Protein AF-A0A349W8R4-F1 (afdb_monomer)

Mean predicted aligned error: 7.28 Å

Secondary structure (DSSP, 8-state):
--HHHHHHHHHHHHHHHHHHHHHHHHHHHHHHHHHHH--S--SEEEEE--STTSHHHHHHHHHHHHHHTTT-EEEEE--SSHHHHHHHHHTTS-SEEEEETTSS---TTHHHHEEEEEEEEEEEEEEEEEHHHHTTT-TTS---SGGGGTTSEEE---GGGSHHHHHHHHHHHTT--GGGSEEE---HHHHHHHHHHTS-SEEEEE--TT-HHHHHHHHSTTEEE---TTHHHHHHH-TTEEEEEE-TTSSBTTTTBSSS-EEEEEEEEEEEEETTS-HHHHHHHHHHHHHHH-S--SS--TT--SBSSS-SSPBPHHHHHHHHSPPPTGGGTS-GGG-

pLDDT: mean 90.62, std 8.56, range [58.16, 98.69]

Structure (mmCIF, N/CA/C/O backbone):
data_AF-A0A349W8R4-F1
#
_entry.id   AF-A0A349W8R4-F1
#
loop_
_atom_site.group_PDB
_atom_site.id
_atom_site.type_symbol
_atom_site.label_atom_id
_atom_site.label_alt_id
_atom_site.label_comp_id
_atom_site.label_asym_id
_atom_site.label_entity_id
_atom_site.label_seq_id
_atom_site.pdbx_PDB_ins_code
_atom_site.Cartn_x
_atom_site.Cartn_y
_atom_site.Cartn_z
_atom_site.occupancy
_atom_site.B_iso_or_equiv
_atom_site.auth_seq_id
_atom_site.auth_comp_id
_atom_site.auth_asym_id
_atom_site.auth_atom_id
_atom_site.pdbx_PDB_model_num
ATOM 1 N N . MET A 1 1 ? 40.400 -7.965 -72.818 1.00 61.00 1 MET A N 1
ATOM 2 C CA . MET A 1 1 ? 39.752 -7.348 -71.639 1.00 61.00 1 MET A CA 1
ATOM 3 C C . MET A 1 1 ? 40.571 -7.524 -70.344 1.00 61.00 1 MET A C 1
ATOM 5 O O . MET A 1 1 ? 40.236 -8.408 -69.570 1.00 61.00 1 MET A O 1
ATOM 9 N N . PRO A 1 2 ? 41.622 -6.718 -70.064 1.00 61.84 2 PRO A N 1
ATOM 10 C CA . PRO A 1 2 ? 42.157 -6.710 -68.687 1.00 61.84 2 PRO A CA 1
ATOM 11 C C . PRO A 1 2 ? 42.514 -5.337 -68.077 1.00 61.84 2 PRO A C 1
ATOM 13 O O . PRO A 1 2 ? 42.648 -5.251 -66.863 1.00 61.84 2 PRO A O 1
ATOM 16 N N . GLN A 1 3 ? 42.665 -4.251 -68.848 1.00 58.16 3 GLN A N 1
ATOM 17 C CA . GLN A 1 3 ? 43.191 -2.983 -68.303 1.00 58.16 3 GLN A CA 1
ATOM 18 C C . GLN A 1 3 ? 42.129 -2.097 -67.642 1.00 58.16 3 GLN A C 1
ATOM 20 O O . GLN A 1 3 ? 42.384 -1.539 -66.581 1.00 58.16 3 GLN A O 1
ATOM 25 N N . VAL A 1 4 ? 40.927 -2.013 -68.219 1.00 63.81 4 VAL A N 1
ATOM 26 C CA . VAL A 1 4 ? 39.842 -1.181 -67.668 1.00 63.81 4 VAL A CA 1
ATOM 27 C C . VAL A 1 4 ? 39.397 -1.712 -66.303 1.00 63.81 4 VAL A C 1
ATOM 29 O O . VAL A 1 4 ? 39.331 -0.954 -65.345 1.00 63.81 4 VAL A O 1
ATOM 32 N N . PHE A 1 5 ? 39.230 -3.032 -66.176 1.00 62.56 5 PHE A N 1
ATOM 33 C CA . PHE A 1 5 ? 38.906 -3.683 -64.902 1.00 62.56 5 PHE A CA 1
ATOM 34 C C . PHE A 1 5 ? 39.988 -3.468 -63.836 1.00 62.56 5 PHE A C 1
ATOM 36 O O . PHE A 1 5 ? 39.674 -3.183 -62.683 1.00 62.56 5 PHE A O 1
ATOM 43 N N . ARG A 1 6 ? 41.269 -3.560 -64.219 1.00 64.94 6 ARG A N 1
ATOM 44 C CA . ARG A 1 6 ? 42.398 -3.361 -63.301 1.00 64.94 6 ARG A CA 1
ATOM 45 C C . ARG A 1 6 ? 42.487 -1.912 -62.810 1.00 64.94 6 ARG A C 1
ATOM 47 O O . ARG A 1 6 ? 42.738 -1.699 -61.630 1.00 64.94 6 ARG A O 1
ATOM 54 N N . ASN A 1 7 ? 42.218 -0.937 -63.677 1.00 68.88 7 ASN A N 1
ATOM 55 C CA . ASN A 1 7 ? 42.219 0.484 -63.317 1.00 68.88 7 ASN A CA 1
ATOM 56 C C . ASN A 1 7 ? 41.011 0.865 -62.449 1.00 68.88 7 ASN A C 1
ATOM 58 O O . ASN A 1 7 ? 41.170 1.622 -61.496 1.00 68.88 7 ASN A O 1
ATOM 62 N N . SER A 1 8 ? 39.831 0.295 -62.707 1.00 69.94 8 SER A N 1
ATOM 63 C CA . SER A 1 8 ? 38.660 0.465 -61.837 1.00 69.94 8 SER A CA 1
ATOM 64 C C . SER A 1 8 ? 38.877 -0.147 -60.450 1.00 69.94 8 SER A C 1
ATOM 66 O O . SER A 1 8 ? 38.509 0.462 -59.452 1.00 69.94 8 SER A O 1
ATOM 68 N N . LEU A 1 9 ? 39.534 -1.309 -60.364 1.00 68.56 9 LEU A N 1
ATOM 69 C CA . LEU A 1 9 ? 39.913 -1.936 -59.090 1.00 68.56 9 LEU A CA 1
ATOM 70 C C . LEU A 1 9 ? 40.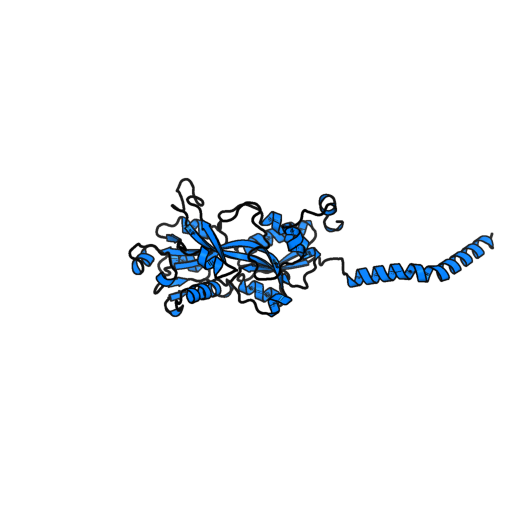939 -1.106 -58.303 1.00 68.56 9 LEU A C 1
ATOM 72 O O . LEU A 1 9 ? 40.834 -1.009 -57.083 1.00 68.56 9 LEU A O 1
ATOM 76 N N . LEU A 1 10 ? 41.911 -0.493 -58.986 1.00 69.25 10 LEU A N 1
ATOM 77 C CA . LEU A 1 10 ? 42.903 0.387 -58.358 1.00 69.25 10 LEU A CA 1
ATOM 78 C C . LEU A 1 10 ? 42.275 1.702 -57.877 1.00 69.25 10 LEU A C 1
ATOM 80 O O . LEU A 1 10 ? 42.511 2.100 -56.745 1.00 69.25 10 LEU A O 1
ATOM 84 N N . SER A 1 11 ? 41.399 2.317 -58.675 1.00 71.50 11 SER A N 1
ATOM 85 C CA . SER A 1 11 ? 40.662 3.524 -58.279 1.00 71.50 11 SER A CA 1
ATOM 86 C C . SER A 1 11 ? 39.692 3.271 -57.118 1.00 71.50 11 SER A C 1
ATOM 88 O O . SER A 1 11 ? 39.601 4.094 -56.210 1.00 71.50 11 SER A O 1
ATOM 90 N N . LEU A 1 12 ? 39.017 2.115 -57.091 1.00 71.88 12 LEU A N 1
ATOM 91 C CA . LEU A 1 12 ? 38.181 1.703 -55.961 1.00 71.88 12 LEU A CA 1
ATOM 92 C C . LEU A 1 12 ? 39.025 1.472 -54.701 1.00 71.88 12 LEU A C 1
ATOM 94 O O . LEU A 1 12 ? 38.626 1.880 -53.614 1.00 71.88 12 LEU A O 1
ATOM 98 N N . ARG A 1 13 ? 40.206 0.855 -54.843 1.00 73.25 13 ARG A N 1
ATOM 99 C CA . ARG A 1 13 ? 41.159 0.678 -53.741 1.00 73.25 13 ARG A CA 1
ATOM 100 C C . ARG A 1 13 ? 41.615 2.027 -53.192 1.00 73.25 13 ARG A C 1
ATOM 102 O O . ARG A 1 13 ? 41.583 2.205 -51.982 1.00 73.25 13 ARG A O 1
ATOM 109 N N . ASP A 1 14 ? 41.985 2.970 -54.050 1.00 71.81 14 ASP A N 1
ATOM 110 C CA . ASP A 1 14 ? 42.443 4.293 -53.618 1.00 71.81 14 ASP A CA 1
ATOM 111 C C . ASP A 1 14 ? 41.308 5.109 -52.975 1.00 71.81 14 ASP A C 1
ATOM 113 O O . ASP A 1 14 ? 41.528 5.799 -51.979 1.00 71.81 14 ASP A O 1
ATOM 117 N N . MET A 1 15 ? 40.069 4.969 -53.460 1.00 69.81 15 MET A N 1
ATOM 118 C CA . MET A 1 15 ? 38.873 5.546 -52.835 1.00 69.81 15 MET A CA 1
ATOM 119 C C . MET A 1 15 ? 38.564 4.918 -51.467 1.00 69.81 15 MET A C 1
ATOM 121 O O . MET A 1 15 ? 38.261 5.634 -50.522 1.00 69.81 15 MET A O 1
ATOM 125 N N . ILE A 1 16 ? 38.687 3.597 -51.315 1.00 71.94 16 ILE A N 1
ATOM 126 C CA . ILE A 1 16 ? 38.525 2.917 -50.018 1.00 71.94 16 ILE A CA 1
ATOM 127 C C . ILE A 1 16 ? 39.662 3.296 -49.057 1.00 71.94 16 ILE A C 1
ATOM 129 O O . ILE A 1 16 ? 39.421 3.471 -47.870 1.00 71.94 16 ILE A O 1
ATOM 133 N N . VAL A 1 17 ? 40.894 3.472 -49.537 1.00 74.00 17 VAL A N 1
ATOM 134 C CA . VAL A 1 17 ? 42.038 3.861 -48.693 1.00 74.00 17 VAL A CA 1
ATOM 135 C C . VAL A 1 17 ? 41.939 5.327 -48.242 1.00 74.00 17 VAL A C 1
ATOM 137 O O . VAL A 1 17 ? 42.334 5.639 -47.121 1.00 74.00 17 VAL A O 1
ATOM 140 N N . SER A 1 18 ? 41.377 6.215 -49.069 1.00 73.88 18 SER A N 1
ATOM 141 C CA . SER A 1 18 ? 41.228 7.651 -48.764 1.00 73.88 18 SER A CA 1
ATOM 142 C C . SER A 1 18 ? 39.930 8.000 -48.028 1.00 73.88 18 SER A C 1
ATOM 144 O O . SER A 1 18 ? 39.961 8.742 -47.049 1.00 73.88 18 SER A O 1
ATOM 146 N N . ALA A 1 19 ? 38.791 7.452 -48.456 1.00 72.75 19 ALA A N 1
ATOM 147 C CA . ALA A 1 19 ? 37.478 7.718 -47.867 1.00 72.75 19 ALA A CA 1
ATOM 148 C C . ALA A 1 19 ? 37.074 6.683 -46.806 1.00 72.75 19 ALA A C 1
ATOM 150 O O . ALA A 1 19 ? 36.228 6.973 -45.963 1.00 72.75 19 ALA A O 1
ATOM 151 N N . GLY A 1 20 ? 37.680 5.491 -46.802 1.00 72.06 20 GLY A N 1
ATOM 152 C CA . GLY A 1 20 ? 37.377 4.428 -45.840 1.00 72.06 20 GLY A CA 1
ATOM 153 C C . GLY A 1 20 ? 37.654 4.809 -44.387 1.00 72.06 20 GLY A C 1
ATOM 154 O O . GLY A 1 20 ? 36.763 4.601 -43.571 1.00 72.06 20 GLY A O 1
ATOM 155 N N . PRO A 1 21 ? 38.797 5.429 -44.028 1.00 77.25 21 PRO A N 1
ATOM 156 C CA . PRO A 1 21 ? 39.019 5.922 -42.666 1.00 77.25 21 PRO A CA 1
ATOM 157 C C . PRO A 1 21 ? 37.988 6.979 -42.241 1.00 77.25 21 PRO A C 1
ATOM 159 O O . PRO A 1 21 ? 37.542 6.981 -41.095 1.00 77.25 21 PRO A O 1
ATOM 162 N N . LEU A 1 22 ? 37.557 7.834 -43.178 1.00 79.62 22 LEU A N 1
ATOM 163 C CA . LEU A 1 22 ? 36.546 8.866 -42.936 1.00 79.62 22 LEU A CA 1
ATOM 164 C C . LEU A 1 22 ? 35.134 8.279 -42.763 1.00 79.62 22 LEU A C 1
ATOM 166 O O . LEU A 1 22 ? 34.363 8.792 -41.962 1.00 79.62 22 LEU A O 1
ATOM 170 N N . ALA A 1 23 ? 34.802 7.206 -43.488 1.00 79.94 23 ALA A N 1
ATOM 171 C CA . ALA A 1 23 ? 33.527 6.489 -43.390 1.00 79.94 23 ALA A CA 1
ATOM 172 C C . ALA A 1 23 ? 33.481 5.493 -42.215 1.00 79.94 23 ALA A C 1
ATOM 174 O O . ALA A 1 23 ? 32.415 5.232 -41.662 1.00 79.94 23 ALA A O 1
ATOM 175 N N . LEU A 1 24 ? 34.632 4.964 -41.792 1.00 85.69 24 LEU A N 1
ATOM 176 C CA . LEU A 1 24 ? 34.758 4.105 -40.613 1.00 85.69 24 LEU A CA 1
ATOM 177 C C . LEU A 1 24 ? 34.539 4.881 -39.317 1.00 85.69 24 LEU A C 1
ATOM 179 O O . LEU A 1 24 ? 33.994 4.326 -38.372 1.00 85.69 24 LEU A O 1
ATOM 183 N N . LEU A 1 25 ? 34.924 6.156 -39.274 1.00 87.31 25 LEU A N 1
ATOM 184 C CA . LEU A 1 25 ? 34.785 6.996 -38.088 1.00 87.31 25 LEU A CA 1
ATOM 185 C C . LEU A 1 25 ? 33.321 7.158 -37.616 1.00 87.31 25 LEU A C 1
ATOM 187 O O . LEU A 1 25 ? 33.071 6.887 -36.444 1.00 87.31 25 LEU A O 1
ATOM 191 N N . PRO A 1 26 ? 32.325 7.503 -38.460 1.00 88.69 26 PRO A N 1
ATOM 192 C CA . PRO A 1 26 ? 30.925 7.552 -38.038 1.00 88.69 26 PRO A CA 1
ATOM 193 C C . PRO A 1 26 ? 30.361 6.172 -37.681 1.00 88.69 26 PRO A C 1
ATOM 195 O O . PRO A 1 26 ? 29.599 6.073 -36.727 1.00 88.69 26 PRO A O 1
ATOM 198 N N . VAL A 1 27 ? 30.756 5.098 -38.374 1.00 88.69 27 VAL A N 1
ATOM 199 C CA . VAL A 1 27 ? 30.334 3.730 -38.010 1.00 88.69 27 VAL A CA 1
ATOM 200 C C . VAL A 1 27 ? 30.900 3.328 -36.648 1.00 88.69 27 VAL A C 1
ATOM 202 O O . VAL A 1 27 ? 30.177 2.777 -35.825 1.00 88.69 27 VAL A O 1
ATOM 205 N N . LEU A 1 28 ? 32.169 3.644 -36.379 1.00 90.88 28 LEU A N 1
ATOM 206 C CA . LEU A 1 28 ? 32.821 3.400 -35.096 1.00 90.88 28 LEU A CA 1
ATOM 207 C C . LEU A 1 28 ? 32.183 4.234 -33.982 1.00 90.88 28 LEU A C 1
ATOM 209 O O . LEU A 1 28 ? 31.953 3.706 -32.901 1.00 90.88 28 LEU A O 1
ATOM 213 N N . LEU A 1 29 ? 31.858 5.505 -34.240 1.00 90.81 29 LEU A N 1
ATOM 214 C CA . LEU A 1 29 ? 31.140 6.357 -33.290 1.00 90.81 29 LEU A CA 1
ATOM 215 C C . LEU A 1 29 ? 29.730 5.832 -33.009 1.00 90.81 29 LEU A C 1
ATOM 217 O O . LEU A 1 29 ? 29.332 5.802 -31.852 1.00 90.81 29 LEU A O 1
ATOM 221 N N . LEU A 1 30 ? 28.997 5.370 -34.026 1.00 88.19 30 LEU A N 1
ATOM 222 C CA . LEU A 1 30 ? 27.689 4.734 -33.848 1.00 88.19 30 LEU A CA 1
ATOM 223 C C . LEU A 1 30 ? 27.802 3.414 -33.082 1.00 88.19 30 LEU A C 1
ATOM 225 O O . LEU A 1 30 ? 26.973 3.147 -32.222 1.00 88.19 30 LEU A O 1
ATOM 229 N N . ALA A 1 31 ? 28.831 2.608 -33.344 1.00 84.69 31 ALA A N 1
ATOM 230 C CA . ALA A 1 31 ? 29.077 1.364 -32.622 1.00 84.69 31 ALA A CA 1
ATOM 231 C C . ALA A 1 31 ? 29.475 1.616 -31.159 1.00 84.69 31 ALA A C 1
ATOM 233 O O . ALA A 1 31 ? 28.966 0.942 -30.269 1.00 84.69 31 ALA A O 1
ATOM 234 N N . LEU A 1 32 ? 30.333 2.607 -30.897 1.00 87.31 32 LEU A N 1
ATOM 235 C CA . LEU A 1 32 ? 30.691 3.050 -29.546 1.00 87.31 32 LEU A CA 1
ATOM 236 C C . LEU A 1 32 ? 29.483 3.635 -28.816 1.00 87.31 32 LEU A C 1
ATOM 238 O O . LEU A 1 32 ? 29.274 3.304 -27.656 1.00 87.31 32 LEU A O 1
ATOM 242 N N . ALA A 1 33 ? 28.667 4.447 -29.492 1.00 83.81 33 ALA A N 1
ATOM 243 C CA . ALA A 1 33 ? 27.427 4.975 -28.940 1.00 83.81 33 ALA A CA 1
ATOM 244 C C . ALA A 1 33 ? 26.445 3.843 -28.621 1.00 83.81 33 ALA A C 1
ATOM 246 O O . ALA A 1 33 ? 25.936 3.795 -27.513 1.00 83.81 33 ALA A O 1
ATOM 247 N N . TYR A 1 34 ? 26.230 2.893 -29.534 1.00 81.19 34 TYR A N 1
ATOM 248 C CA . TYR A 1 34 ? 25.383 1.719 -29.310 1.00 81.19 34 TYR A CA 1
ATOM 249 C C . TYR A 1 34 ? 25.890 0.864 -28.140 1.00 81.19 34 TYR A C 1
ATOM 251 O O . TYR A 1 34 ? 25.110 0.426 -27.301 1.00 81.19 34 TYR A O 1
ATOM 259 N N . TRP A 1 35 ? 27.203 0.647 -28.052 1.00 77.75 35 TRP A N 1
ATOM 260 C CA . TRP A 1 35 ? 27.807 -0.109 -26.958 1.00 77.75 35 TRP A CA 1
ATOM 261 C C . TRP A 1 35 ? 27.703 0.623 -25.613 1.00 77.75 35 TRP A C 1
ATOM 263 O O . TRP A 1 35 ? 27.418 -0.006 -24.597 1.00 77.75 35 TRP A O 1
ATOM 273 N N . TRP A 1 36 ? 27.885 1.945 -25.608 1.00 75.81 36 TRP A N 1
ATOM 274 C CA . TRP A 1 36 ? 27.813 2.776 -24.407 1.00 75.81 36 TRP A CA 1
ATOM 275 C C . TRP A 1 36 ? 26.373 3.001 -23.922 1.00 75.81 36 TRP A C 1
ATOM 277 O O . TRP A 1 36 ? 26.124 2.962 -22.722 1.00 75.81 36 TRP A O 1
ATOM 287 N N . LEU A 1 37 ? 25.422 3.185 -24.843 1.00 69.19 37 LEU A N 1
ATOM 288 C CA . LEU A 1 37 ? 24.002 3.408 -24.544 1.00 69.19 37 LEU A CA 1
ATOM 289 C C . LEU A 1 37 ? 23.244 2.121 -24.197 1.00 69.19 37 LEU A C 1
ATOM 291 O O . LEU A 1 37 ? 22.138 2.224 -23.680 1.00 69.19 37 LEU A O 1
ATOM 295 N N . GLN A 1 38 ? 23.799 0.939 -24.507 1.00 61.75 38 GLN A N 1
ATOM 296 C CA . GLN A 1 38 ? 23.153 -0.373 -24.333 1.00 61.75 38 GLN A CA 1
ATOM 297 C C . GLN A 1 38 ? 21.647 -0.359 -24.669 1.00 61.75 38 GLN A C 1
ATOM 299 O O . GLN A 1 38 ? 20.825 -0.740 -23.843 1.00 61.75 38 GLN A O 1
ATOM 304 N N . PRO A 1 39 ? 21.249 0.066 -25.881 1.00 63.91 39 PRO A N 1
ATOM 305 C CA . PRO A 1 39 ? 19.853 0.376 -26.192 1.00 63.91 39 PRO A CA 1
ATOM 306 C C . PRO A 1 39 ? 18.921 -0.843 -26.160 1.00 63.91 39 PRO A C 1
ATOM 308 O O . PRO A 1 39 ? 17.708 -0.676 -26.221 1.00 63.91 39 PRO A O 1
ATOM 311 N N . THR A 1 40 ? 19.457 -2.066 -26.100 1.00 70.12 40 THR A N 1
ATOM 312 C CA . THR A 1 40 ? 18.666 -3.288 -25.940 1.00 70.12 40 THR A CA 1
ATOM 313 C C . THR A 1 40 ? 18.371 -3.531 -24.460 1.00 70.12 40 THR A C 1
ATOM 315 O O . THR A 1 40 ? 19.283 -3.951 -23.740 1.00 70.12 40 THR A O 1
ATOM 318 N N . PRO A 1 41 ? 17.124 -3.342 -23.995 1.00 73.38 41 PRO A N 1
ATOM 319 C CA . PRO A 1 41 ? 16.801 -3.604 -22.606 1.00 73.38 41 PRO A CA 1
ATOM 320 C C . PRO A 1 41 ? 16.933 -5.084 -22.258 1.00 73.38 41 PRO A C 1
ATOM 322 O O . PRO A 1 41 ? 16.798 -5.959 -23.127 1.00 73.38 41 PRO A O 1
ATOM 325 N N . PRO A 1 42 ? 17.123 -5.383 -20.964 1.00 83.69 42 PRO A N 1
ATOM 326 C CA . PRO A 1 42 ? 17.002 -6.739 -20.475 1.00 83.69 42 PRO A CA 1
ATOM 327 C C . PRO A 1 42 ? 15.602 -7.269 -20.795 1.00 83.69 42 PRO A C 1
ATOM 329 O O . PRO A 1 42 ? 14.600 -6.592 -20.577 1.00 83.69 42 PRO A O 1
ATOM 332 N N . LYS A 1 43 ? 15.530 -8.512 -21.276 1.00 89.06 43 LYS A N 1
ATOM 333 C CA . LYS A 1 43 ? 14.252 -9.204 -21.515 1.00 89.06 43 LYS A CA 1
ATOM 334 C C . LYS A 1 43 ? 13.666 -9.826 -20.253 1.00 89.06 43 LYS A C 1
ATOM 336 O O . LYS A 1 43 ? 12.609 -10.440 -20.313 1.00 89.06 43 LYS A O 1
ATOM 341 N N . THR A 1 44 ? 14.366 -9.720 -19.134 1.00 94.75 44 THR A N 1
ATOM 342 C CA . THR A 1 44 ? 13.995 -10.319 -17.856 1.00 94.75 44 THR A CA 1
ATOM 343 C C . THR A 1 44 ? 14.082 -9.267 -16.773 1.00 94.75 44 THR A C 1
ATOM 345 O O . THR A 1 44 ? 15.029 -8.482 -16.760 1.00 94.75 44 THR A O 1
ATOM 348 N N . VAL A 1 45 ? 13.129 -9.283 -15.854 1.00 96.75 45 VAL A N 1
ATOM 349 C CA . VAL A 1 45 ? 13.080 -8.349 -14.730 1.00 96.75 45 VAL A CA 1
ATOM 350 C C . VAL A 1 45 ? 12.488 -9.046 -13.515 1.00 96.75 45 VAL A C 1
ATOM 352 O O . VAL A 1 45 ? 11.546 -9.828 -13.651 1.00 96.75 45 VAL A O 1
ATOM 355 N N . VAL A 1 46 ? 13.038 -8.794 -12.331 1.00 98.44 46 VAL A N 1
ATOM 356 C CA . VAL A 1 46 ? 12.545 -9.364 -11.076 1.00 98.44 46 VAL A CA 1
ATOM 357 C C . VAL A 1 46 ? 11.667 -8.345 -10.356 1.00 98.44 46 VAL A C 1
ATOM 359 O O . VAL A 1 46 ? 12.129 -7.262 -9.997 1.00 98.44 46 VAL A O 1
ATOM 362 N N . LEU A 1 47 ? 10.407 -8.708 -10.119 1.00 98.69 47 LEU A N 1
ATOM 363 C CA . LEU A 1 47 ? 9.431 -7.904 -9.387 1.00 98.69 47 LEU A CA 1
ATOM 364 C C . LEU A 1 47 ? 9.136 -8.562 -8.036 1.00 98.69 47 LEU A C 1
ATOM 366 O O . LEU A 1 47 ? 8.526 -9.632 -7.991 1.00 98.69 47 LEU A O 1
ATOM 370 N N . ALA A 1 48 ? 9.537 -7.923 -6.938 1.00 98.00 48 ALA A N 1
ATOM 371 C CA . ALA A 1 48 ? 9.151 -8.359 -5.602 1.00 98.00 48 ALA A CA 1
ATOM 372 C C . ALA A 1 48 ? 7.692 -7.980 -5.299 1.00 98.00 48 ALA A C 1
ATOM 374 O O . ALA A 1 48 ? 7.243 -6.863 -5.567 1.00 98.00 48 ALA A O 1
ATOM 375 N N . THR A 1 49 ? 6.944 -8.958 -4.787 1.00 95.00 49 THR A N 1
ATOM 376 C CA . THR A 1 49 ? 5.483 -8.904 -4.639 1.00 95.00 49 THR A CA 1
ATOM 377 C C . THR A 1 49 ? 5.072 -8.922 -3.173 1.00 95.00 49 THR A C 1
ATOM 379 O O . THR A 1 49 ? 5.415 -8.007 -2.449 1.00 95.00 49 THR A O 1
ATOM 382 N N . GLY A 1 50 ? 4.303 -9.892 -2.706 1.00 90.69 50 GLY A N 1
ATOM 383 C CA . GLY A 1 50 ? 3.889 -9.972 -1.312 1.00 90.69 50 GLY A CA 1
ATOM 384 C C . GLY A 1 50 ? 3.447 -11.385 -0.971 1.00 90.69 50 GLY A C 1
ATOM 385 O O . GLY A 1 50 ? 3.657 -12.294 -1.785 1.00 90.69 50 GLY A O 1
ATOM 386 N N . PRO A 1 51 ? 2.818 -11.572 0.199 1.00 85.31 51 PRO A N 1
ATOM 387 C CA . PRO A 1 51 ? 2.339 -12.876 0.624 1.00 85.31 51 PRO A CA 1
ATOM 388 C C . PRO A 1 51 ? 1.342 -13.458 -0.377 1.00 85.31 51 PRO A C 1
ATOM 390 O O . PRO A 1 51 ? 0.738 -12.736 -1.181 1.00 85.31 51 PRO A O 1
ATOM 393 N N . ALA A 1 52 ? 1.128 -14.766 -0.307 1.00 82.38 52 ALA A N 1
ATOM 394 C CA . ALA A 1 52 ? 0.105 -15.411 -1.115 1.00 82.38 52 ALA A CA 1
ATOM 395 C C . ALA A 1 52 ? -1.278 -14.777 -0.858 1.00 82.38 52 ALA A C 1
ATOM 397 O O . ALA A 1 52 ? -1.588 -14.346 0.252 1.00 82.38 52 ALA A O 1
ATOM 398 N N . GLN A 1 53 ? -2.095 -14.683 -1.910 1.00 78.81 53 GLN A N 1
ATOM 399 C CA . GLN A 1 53 ? -3.420 -14.050 -1.909 1.00 78.81 53 GLN A CA 1
ATOM 400 C C . GLN A 1 53 ? -3.428 -12.549 -1.558 1.00 78.81 53 GLN A C 1
ATOM 402 O O . GLN A 1 53 ? -4.499 -11.961 -1.393 1.00 78.81 53 GLN A O 1
ATOM 407 N N . SER A 1 54 ? -2.262 -11.901 -1.492 1.00 82.94 54 SER A N 1
ATOM 408 C CA . SER A 1 54 ? -2.166 -10.452 -1.311 1.00 82.94 54 SER A CA 1
ATOM 409 C C . SER A 1 54 ? -2.497 -9.688 -2.596 1.00 82.94 54 SER A C 1
ATOM 411 O O . SER A 1 54 ? -2.398 -10.205 -3.716 1.00 82.94 54 SER A O 1
ATOM 413 N N . ALA A 1 55 ? -2.823 -8.402 -2.442 1.00 86.38 55 ALA A N 1
ATOM 414 C CA . ALA A 1 55 ? -2.968 -7.494 -3.574 1.00 86.38 55 ALA A CA 1
ATOM 415 C C . ALA A 1 55 ? -1.677 -7.426 -4.410 1.00 86.38 55 ALA A C 1
ATOM 417 O O . ALA A 1 55 ? -1.741 -7.407 -5.636 1.00 86.38 55 ALA A O 1
ATOM 418 N N . TYR A 1 56 ? -0.506 -7.460 -3.768 1.00 91.81 56 TYR A N 1
ATOM 419 C CA . TYR A 1 56 ? 0.792 -7.393 -4.445 1.00 91.81 56 TYR A CA 1
ATOM 420 C C . TYR A 1 56 ? 1.054 -8.607 -5.337 1.00 91.81 56 TYR A C 1
ATOM 422 O O . TYR A 1 56 ? 1.543 -8.447 -6.454 1.00 91.81 56 TYR A O 1
ATOM 430 N N . GLU A 1 57 ? 0.695 -9.814 -4.891 1.00 92.56 57 GLU A N 1
ATOM 431 C CA . GLU A 1 57 ? 0.782 -11.017 -5.726 1.00 92.56 57 GLU A CA 1
ATOM 432 C C . GLU A 1 57 ? -0.146 -10.897 -6.948 1.00 92.56 57 GLU A C 1
ATOM 434 O O . GLU A 1 57 ? 0.265 -11.151 -8.085 1.00 92.56 57 GLU A O 1
ATOM 439 N N . ALA A 1 58 ? -1.394 -10.472 -6.724 1.00 92.44 58 ALA A N 1
ATOM 440 C CA . ALA A 1 58 ? -2.382 -10.309 -7.785 1.00 92.44 58 ALA A CA 1
ATOM 441 C C . ALA A 1 58 ? -1.951 -9.255 -8.819 1.00 92.44 58 ALA A C 1
ATOM 443 O O . ALA A 1 58 ? -2.020 -9.507 -10.025 1.00 92.44 58 ALA A O 1
ATOM 444 N N . PHE A 1 59 ? -1.454 -8.097 -8.373 1.00 94.44 59 PHE A N 1
ATOM 445 C CA . PHE A 1 59 ? -0.905 -7.074 -9.261 1.00 94.44 59 PHE A CA 1
ATOM 446 C C . PHE A 1 59 ? 0.353 -7.565 -9.973 1.00 94.44 59 PHE A C 1
ATOM 448 O O . PHE A 1 59 ? 0.451 -7.385 -11.183 1.00 94.44 59 PHE A O 1
ATOM 455 N N . GLY A 1 60 ? 1.266 -8.250 -9.281 1.00 96.94 60 GLY A N 1
ATOM 456 C CA . GLY A 1 60 ? 2.457 -8.837 -9.892 1.00 96.94 60 GLY A CA 1
ATOM 457 C C . GLY A 1 60 ? 2.119 -9.742 -11.079 1.00 96.94 60 GLY A C 1
ATOM 458 O O . GLY A 1 60 ? 2.674 -9.570 -12.162 1.00 96.94 60 GLY A O 1
ATOM 459 N N . LYS A 1 61 ? 1.128 -10.632 -10.930 1.00 97.44 61 LYS A N 1
ATOM 460 C CA . LYS A 1 61 ? 0.628 -11.479 -12.032 1.00 97.44 61 LYS A CA 1
ATOM 461 C C . LYS A 1 61 ? 0.073 -10.658 -13.198 1.00 97.44 61 LYS A C 1
ATOM 463 O O . LYS A 1 61 ? 0.319 -10.998 -14.353 1.00 97.44 61 LYS A O 1
ATOM 468 N N . ARG A 1 62 ? -0.635 -9.559 -12.918 1.00 96.88 62 ARG A N 1
ATOM 469 C CA . ARG A 1 62 ? -1.155 -8.655 -13.958 1.00 96.88 62 ARG A CA 1
ATOM 470 C C . ARG A 1 62 ? -0.035 -7.915 -14.694 1.00 96.88 62 ARG A C 1
ATOM 472 O O . ARG A 1 62 ? -0.093 -7.831 -15.916 1.00 96.88 62 ARG A O 1
ATOM 479 N N . TYR A 1 63 ? 1.000 -7.445 -13.991 1.00 97.75 63 TYR A N 1
ATOM 480 C CA . TYR A 1 63 ? 2.199 -6.876 -14.623 1.00 97.75 63 TYR A CA 1
ATOM 481 C C . TYR A 1 63 ? 2.929 -7.919 -15.468 1.00 97.75 63 TYR A C 1
ATOM 483 O O . TYR A 1 63 ? 3.277 -7.636 -16.608 1.00 97.75 63 TYR A O 1
ATOM 491 N N . GLN A 1 64 ? 3.104 -9.141 -14.959 1.00 97.75 64 GLN A N 1
ATOM 492 C CA . GLN A 1 64 ? 3.722 -10.233 -15.711 1.00 97.75 64 GLN A CA 1
ATOM 493 C C . GLN A 1 64 ? 2.987 -10.514 -17.025 1.00 97.75 64 GLN A C 1
ATOM 495 O O . GLN A 1 64 ? 3.626 -10.645 -18.064 1.00 97.75 64 GLN A O 1
ATOM 500 N N . GLN A 1 65 ? 1.654 -10.570 -16.995 1.00 97.19 65 GLN A N 1
ATOM 501 C CA . GLN A 1 65 ? 0.838 -10.759 -18.195 1.00 97.19 65 GLN A CA 1
ATOM 502 C C . GLN A 1 65 ? 0.936 -9.572 -19.160 1.00 97.19 65 GLN A C 1
ATOM 504 O O . GLN A 1 65 ? 1.103 -9.783 -20.359 1.00 97.19 65 GLN A O 1
ATOM 509 N N . ALA A 1 66 ? 0.858 -8.339 -18.650 1.00 95.12 66 ALA A N 1
ATOM 510 C CA . ALA A 1 66 ? 0.929 -7.130 -19.469 1.00 95.12 66 ALA A CA 1
ATOM 511 C C . ALA A 1 66 ? 2.284 -7.003 -20.184 1.00 95.12 66 ALA A C 1
ATOM 513 O O . ALA A 1 66 ? 2.330 -6.777 -21.388 1.00 95.12 66 ALA A O 1
ATOM 514 N N . LEU A 1 67 ? 3.386 -7.222 -19.464 1.00 94.81 67 LEU A N 1
ATOM 515 C CA . LEU A 1 67 ? 4.738 -7.076 -20.004 1.00 94.81 67 LEU A CA 1
ATOM 516 C C . LEU A 1 67 ? 5.166 -8.255 -20.893 1.00 94.81 67 LEU A C 1
ATOM 518 O O . LEU A 1 67 ? 6.013 -8.079 -21.770 1.00 94.81 67 LEU A O 1
ATOM 522 N N . ALA A 1 68 ? 4.553 -9.433 -20.738 1.00 94.56 68 ALA A N 1
ATOM 523 C CA . ALA A 1 68 ? 4.785 -10.557 -21.643 1.00 94.56 68 ALA A CA 1
ATOM 524 C C . ALA A 1 68 ? 4.359 -10.239 -23.088 1.00 94.56 68 ALA A C 1
ATOM 526 O O . ALA A 1 68 ? 5.006 -10.712 -24.024 1.00 94.56 68 ALA A O 1
ATOM 527 N N . ALA A 1 69 ? 3.325 -9.408 -23.280 1.00 89.44 69 ALA A N 1
ATOM 528 C CA . ALA A 1 69 ? 2.904 -8.944 -24.605 1.00 89.44 69 ALA A CA 1
ATOM 529 C C . ALA A 1 69 ? 3.986 -8.101 -25.305 1.00 89.44 69 ALA A C 1
ATOM 531 O O . ALA A 1 69 ? 4.096 -8.130 -26.528 1.00 89.44 69 ALA A O 1
ATOM 532 N N . GLU A 1 70 ? 4.835 -7.431 -24.523 1.00 88.25 70 GLU A N 1
ATOM 533 C CA . GLU A 1 70 ? 5.975 -6.643 -24.999 1.00 88.25 70 GLU A CA 1
ATOM 534 C C . GLU A 1 70 ? 7.271 -7.470 -25.085 1.00 88.25 70 GLU A C 1
ATOM 536 O O . GLU A 1 70 ? 8.335 -6.944 -25.406 1.00 88.25 70 GLU A O 1
ATOM 541 N N . GLY A 1 71 ? 7.214 -8.782 -24.822 1.00 90.56 71 GLY A N 1
ATOM 542 C CA . GLY A 1 71 ? 8.376 -9.673 -24.870 1.00 90.56 71 GLY A CA 1
ATOM 543 C C . GLY A 1 71 ? 9.294 -9.593 -23.645 1.00 90.56 71 GLY A C 1
ATOM 544 O O . GLY A 1 71 ? 10.447 -10.025 -23.727 1.00 90.56 71 GLY A O 1
ATOM 545 N N . ILE A 1 72 ? 8.796 -9.066 -22.520 1.00 94.31 72 ILE A N 1
ATOM 546 C CA . ILE A 1 72 ? 9.515 -8.996 -21.243 1.00 94.31 72 ILE A CA 1
ATOM 547 C C . ILE A 1 72 ? 9.012 -10.089 -20.293 1.00 94.31 72 ILE A C 1
ATOM 549 O O . ILE A 1 72 ? 7.833 -10.163 -19.951 1.00 94.31 72 ILE A O 1
ATOM 553 N N . ALA A 1 73 ? 9.927 -10.929 -19.819 1.00 96.94 73 ALA A N 1
ATOM 554 C CA . ALA A 1 73 ? 9.671 -11.930 -18.796 1.00 96.94 73 ALA A CA 1
ATOM 555 C C . ALA A 1 73 ? 9.810 -11.315 -17.394 1.00 96.94 73 ALA A C 1
ATOM 557 O O . ALA A 1 73 ? 10.913 -11.045 -16.916 1.00 96.94 73 ALA A O 1
ATOM 558 N N . VAL A 1 74 ? 8.680 -11.117 -16.715 1.00 98.12 74 VAL A N 1
ATOM 559 C CA . VAL A 1 74 ? 8.658 -10.669 -15.316 1.00 98.12 74 VAL A CA 1
ATOM 560 C C . VAL A 1 74 ? 8.720 -11.884 -14.391 1.00 98.12 74 VAL A C 1
ATOM 562 O O . VAL A 1 74 ? 7.794 -12.697 -14.352 1.00 98.12 74 VAL A O 1
ATOM 565 N N . HIS A 1 75 ? 9.798 -12.005 -13.623 1.00 98.25 75 HIS A N 1
ATOM 566 C CA . HIS A 1 75 ? 9.943 -12.999 -12.566 1.00 98.25 75 HIS A CA 1
ATOM 567 C C . HIS A 1 75 ? 9.385 -12.439 -11.261 1.00 98.25 75 HIS A C 1
ATOM 569 O O . HIS A 1 75 ? 9.927 -11.492 -10.695 1.00 98.25 75 HIS A O 1
ATOM 575 N N . LEU A 1 76 ? 8.286 -13.022 -10.785 1.00 98.38 76 LEU A N 1
ATOM 576 C CA . LEU A 1 76 ? 7.681 -12.628 -9.517 1.00 98.38 76 LEU A CA 1
ATOM 577 C C . LEU A 1 76 ? 8.467 -13.252 -8.368 1.00 98.38 76 LEU A C 1
ATOM 579 O O . LEU A 1 76 ? 8.628 -14.471 -8.320 1.00 98.38 76 LEU A O 1
ATOM 583 N N . LEU A 1 77 ? 8.931 -12.414 -7.447 1.00 98.19 77 LEU A N 1
ATOM 584 C CA . LEU A 1 77 ? 9.590 -12.826 -6.217 1.00 98.19 77 LEU A CA 1
ATOM 585 C C . LEU A 1 77 ? 8.604 -12.641 -5.049 1.00 98.19 77 LEU A C 1
ATOM 587 O O . LEU A 1 77 ? 8.293 -11.500 -4.695 1.00 98.19 77 LEU A O 1
ATOM 591 N N . PRO A 1 78 ? 8.050 -13.726 -4.476 1.00 96.38 78 PRO A N 1
ATOM 592 C CA . PRO A 1 78 ? 7.203 -13.643 -3.287 1.00 96.38 78 PRO A CA 1
ATOM 593 C C . PRO A 1 78 ? 7.977 -13.095 -2.083 1.00 96.38 78 PRO A C 1
ATOM 595 O O . PRO A 1 78 ? 9.184 -13.315 -1.963 1.00 96.38 78 PRO A O 1
ATOM 598 N N . SER A 1 79 ? 7.284 -12.400 -1.184 1.00 93.62 79 SER A N 1
ATOM 599 C CA . SER A 1 79 ? 7.873 -11.812 0.022 1.00 93.62 79 SER A CA 1
ATOM 600 C C . SER A 1 79 ? 6.841 -11.704 1.149 1.00 93.62 79 SER A C 1
ATOM 602 O O . SER A 1 79 ? 5.656 -11.939 0.937 1.00 93.62 79 SER A O 1
ATOM 604 N N . GLU A 1 80 ? 7.284 -11.286 2.334 1.00 89.06 80 GLU A N 1
ATOM 605 C CA . GLU A 1 80 ? 6.406 -11.007 3.480 1.00 89.06 80 GLU A CA 1
ATOM 606 C C . GLU A 1 80 ? 5.684 -9.645 3.393 1.00 89.06 80 GLU A C 1
ATOM 608 O O . GLU A 1 80 ? 4.872 -9.322 4.258 1.00 89.06 80 GLU A O 1
ATOM 613 N N . GLY A 1 81 ? 5.957 -8.837 2.360 1.00 90.00 81 GLY A N 1
ATOM 614 C CA . GLY A 1 81 ? 5.352 -7.518 2.165 1.00 90.00 81 GLY A CA 1
ATOM 615 C C . GLY A 1 81 ? 6.368 -6.386 2.013 1.00 90.00 81 GLY A C 1
ATOM 616 O O . GLY A 1 81 ? 7.517 -6.594 1.624 1.00 90.00 81 GLY A O 1
ATOM 617 N N . SER A 1 82 ? 5.923 -5.163 2.299 1.00 91.88 82 SER A N 1
ATOM 618 C CA . SER A 1 82 ? 6.619 -3.915 1.957 1.00 91.88 82 SER A CA 1
ATOM 619 C C . SER A 1 82 ? 8.021 -3.779 2.565 1.00 91.88 82 SER A C 1
ATOM 621 O O . SER A 1 82 ? 8.946 -3.362 1.868 1.00 91.88 82 SER A O 1
ATOM 623 N N . LEU A 1 83 ? 8.213 -4.170 3.833 1.00 91.75 83 LEU A N 1
ATOM 624 C CA . LEU A 1 83 ? 9.529 -4.105 4.483 1.00 91.75 83 LEU A CA 1
ATOM 625 C C . LEU A 1 83 ? 10.514 -5.093 3.839 1.00 91.75 83 LEU A C 1
ATOM 627 O O . LEU A 1 83 ? 11.647 -4.728 3.521 1.00 91.75 83 LEU A O 1
ATOM 631 N N . ALA A 1 84 ? 10.065 -6.328 3.599 1.00 93.25 84 ALA A N 1
ATOM 632 C CA . ALA A 1 84 ? 10.863 -7.346 2.921 1.00 93.25 84 ALA A CA 1
ATOM 633 C C . ALA A 1 84 ? 11.198 -6.931 1.477 1.00 93.25 84 ALA A C 1
ATOM 635 O O . ALA A 1 84 ? 12.324 -7.110 1.025 1.00 93.25 84 ALA A O 1
ATOM 636 N N . ASN A 1 85 ? 10.250 -6.316 0.771 1.00 95.62 85 ASN A N 1
ATOM 637 C CA . ASN A 1 85 ? 10.435 -5.801 -0.583 1.00 95.62 85 ASN A CA 1
ATOM 638 C C . ASN A 1 85 ? 11.507 -4.722 -0.683 1.00 95.62 85 ASN A C 1
ATOM 640 O O . ASN A 1 85 ? 12.356 -4.786 -1.571 1.00 95.62 85 ASN A O 1
ATOM 644 N N . LEU A 1 86 ? 11.495 -3.752 0.234 1.00 95.06 86 LEU A N 1
ATOM 645 C CA . LEU A 1 86 ? 12.521 -2.716 0.268 1.00 95.06 86 LEU A CA 1
ATOM 646 C C . LEU A 1 86 ? 13.910 -3.325 0.506 1.00 95.06 86 LEU A C 1
ATOM 648 O O . LEU A 1 86 ? 14.876 -2.947 -0.152 1.00 95.06 86 LEU A O 1
ATOM 652 N N . GLN A 1 87 ? 14.004 -4.320 1.390 1.00 94.62 87 GLN A N 1
ATOM 653 C CA . GLN A 1 87 ? 15.254 -5.036 1.625 1.00 94.62 87 GLN A CA 1
ATOM 654 C C . GLN A 1 87 ? 15.728 -5.806 0.378 1.00 94.62 87 GLN A C 1
ATOM 656 O O . GLN A 1 87 ? 16.907 -5.756 0.038 1.00 94.62 87 GLN A O 1
ATOM 661 N N . LEU A 1 88 ? 14.818 -6.450 -0.360 1.00 96.62 88 LEU A N 1
ATOM 662 C CA . LEU A 1 88 ? 15.137 -7.137 -1.618 1.00 96.62 88 LEU A CA 1
ATOM 663 C C . LEU A 1 88 ? 15.647 -6.180 -2.709 1.00 96.62 88 LEU A C 1
ATOM 665 O O . LEU A 1 88 ? 16.508 -6.575 -3.501 1.00 96.62 88 LEU A O 1
ATOM 669 N N . LEU A 1 89 ? 15.149 -4.939 -2.746 1.00 96.88 89 LEU A N 1
ATOM 670 C CA . LEU A 1 89 ? 15.671 -3.890 -3.628 1.00 96.88 89 LEU A CA 1
ATOM 671 C C . LEU A 1 89 ? 17.099 -3.494 -3.237 1.00 96.88 89 LEU A C 1
ATOM 673 O O . LEU A 1 89 ? 17.978 -3.477 -4.098 1.00 96.88 89 LEU A O 1
ATOM 677 N N . ARG A 1 90 ? 17.347 -3.244 -1.945 1.00 95.38 90 ARG A N 1
ATOM 678 C CA . ARG A 1 90 ? 18.678 -2.889 -1.415 1.00 95.38 90 ARG A CA 1
ATOM 679 C C . ARG A 1 90 ? 19.719 -3.980 -1.665 1.00 95.38 90 ARG A C 1
ATOM 681 O O . ARG A 1 90 ? 20.858 -3.691 -2.007 1.00 95.38 90 ARG A O 1
ATOM 688 N N . GLU A 1 91 ? 19.321 -5.244 -1.537 1.00 95.88 91 GLU A N 1
ATOM 689 C CA . GLU A 1 91 ? 20.188 -6.406 -1.776 1.00 95.88 91 GLU A CA 1
ATOM 690 C C . GLU A 1 91 ? 20.423 -6.701 -3.268 1.00 95.88 91 GLU A C 1
ATOM 692 O O . GLU A 1 91 ? 21.170 -7.621 -3.600 1.00 95.88 91 GLU A O 1
ATOM 697 N N . GLY A 1 92 ? 19.765 -5.980 -4.184 1.00 96.06 92 GLY A N 1
ATOM 698 C CA . GLY A 1 92 ? 19.850 -6.252 -5.621 1.00 96.06 92 GLY A CA 1
ATOM 699 C C . GLY A 1 92 ? 19.176 -7.560 -6.049 1.00 96.06 92 GLY A C 1
ATOM 700 O O . GLY A 1 92 ? 19.405 -8.040 -7.157 1.00 96.06 92 GLY A O 1
ATOM 701 N N . ARG A 1 93 ? 18.338 -8.151 -5.188 1.00 97.44 93 ARG A N 1
ATOM 702 C CA . ARG A 1 93 ? 17.608 -9.401 -5.463 1.00 97.44 93 ARG A CA 1
ATOM 703 C C . ARG A 1 93 ? 16.317 -9.175 -6.243 1.00 97.44 93 ARG A C 1
ATOM 705 O O . ARG A 1 93 ? 15.836 -10.105 -6.883 1.00 97.44 93 ARG A O 1
ATOM 712 N N . ALA A 1 94 ? 15.765 -7.966 -6.178 1.00 97.94 94 ALA A N 1
ATOM 713 C CA . ALA A 1 94 ? 14.639 -7.511 -6.984 1.00 97.94 94 ALA A CA 1
ATOM 714 C C . ALA A 1 94 ? 15.006 -6.218 -7.717 1.00 97.94 94 ALA A C 1
ATOM 716 O O . ALA A 1 94 ? 15.728 -5.386 -7.167 1.00 97.94 94 ALA A O 1
ATOM 717 N N . ASP A 1 95 ? 14.533 -6.055 -8.952 1.00 97.88 95 ASP A N 1
ATOM 718 C CA . ASP A 1 95 ? 14.739 -4.844 -9.757 1.00 97.88 95 ASP A CA 1
ATOM 719 C C . ASP A 1 95 ? 13.651 -3.805 -9.470 1.00 97.88 95 ASP A C 1
ATOM 721 O O . ASP A 1 95 ? 13.941 -2.613 -9.364 1.00 97.88 95 ASP A O 1
ATOM 725 N N . LEU A 1 96 ? 12.413 -4.279 -9.294 1.00 98.38 96 LEU A N 1
ATOM 726 C CA . LEU A 1 96 ? 11.265 -3.487 -8.870 1.00 98.38 96 LEU A CA 1
ATOM 727 C C . LEU A 1 96 ? 10.553 -4.143 -7.686 1.00 98.38 96 LEU A C 1
ATOM 729 O O . LEU A 1 96 ? 10.606 -5.363 -7.521 1.00 98.38 96 LEU A O 1
ATOM 733 N N . ALA A 1 97 ? 9.850 -3.351 -6.881 1.00 97.62 97 ALA A N 1
ATOM 734 C CA . ALA A 1 97 ? 9.020 -3.870 -5.802 1.00 97.62 97 ALA A CA 1
ATOM 735 C C . ALA A 1 97 ? 7.856 -2.945 -5.435 1.00 97.62 97 ALA A C 1
ATOM 737 O O . ALA A 1 97 ? 7.967 -1.722 -5.527 1.00 97.62 97 ALA A O 1
ATOM 738 N N . PHE A 1 98 ? 6.759 -3.530 -4.953 1.00 95.62 98 PHE A N 1
ATOM 739 C CA . PHE A 1 98 ? 5.688 -2.770 -4.307 1.00 95.62 98 PHE A CA 1
ATOM 740 C C . PHE A 1 98 ? 6.102 -2.395 -2.884 1.00 95.62 98 PHE A C 1
ATOM 742 O O . PHE A 1 98 ? 6.414 -3.271 -2.079 1.00 95.62 98 PHE A O 1
ATOM 749 N N . VAL A 1 99 ? 6.108 -1.109 -2.550 1.00 93.94 99 VAL A N 1
ATOM 750 C CA . VAL A 1 99 ? 6.478 -0.651 -1.208 1.00 93.94 99 VAL A CA 1
ATOM 751 C C . VAL A 1 99 ? 5.433 0.330 -0.703 1.00 93.94 99 VAL A C 1
ATOM 753 O O . VAL A 1 99 ? 5.166 1.362 -1.316 1.00 93.94 99 VAL A O 1
ATOM 756 N N . GLN A 1 100 ? 4.822 -0.024 0.422 1.00 91.94 100 GLN A N 1
ATOM 757 C CA . GLN A 1 100 ? 3.846 0.796 1.124 1.00 91.94 100 GLN A CA 1
ATOM 758 C C . GLN A 1 100 ? 4.545 1.888 1.928 1.00 91.94 100 GLN A C 1
ATOM 760 O O . GLN A 1 100 ? 5.428 1.608 2.745 1.00 91.94 100 GLN A O 1
ATOM 765 N N . GLY A 1 101 ? 4.110 3.129 1.749 1.00 89.62 101 GLY A N 1
ATOM 766 C CA . GLY A 1 101 ? 4.681 4.246 2.475 1.00 89.62 101 GLY A CA 1
ATOM 767 C C . GLY A 1 101 ? 4.495 4.126 3.989 1.00 89.62 101 GLY A C 1
ATOM 768 O O . GLY A 1 101 ? 3.486 3.612 4.478 1.00 89.62 101 GLY A O 1
ATOM 769 N N . GLY A 1 102 ? 5.490 4.579 4.748 1.00 85.25 102 GLY A N 1
ATOM 770 C CA . GLY A 1 102 ? 5.473 4.545 6.214 1.00 85.25 102 GLY A CA 1
ATOM 771 C C . GLY A 1 102 ? 5.773 3.191 6.868 1.00 85.25 102 GLY A C 1
ATOM 772 O O . GLY A 1 102 ? 6.077 3.183 8.063 1.00 85.25 102 GLY A O 1
ATOM 773 N N . THR A 1 103 ? 5.758 2.088 6.110 1.00 80.62 103 THR A N 1
ATOM 774 C CA . THR A 1 103 ? 5.976 0.714 6.614 1.00 80.62 103 THR A CA 1
ATOM 775 C C . THR A 1 103 ? 7.437 0.299 6.745 1.00 80.62 103 THR A C 1
ATOM 777 O O . THR A 1 103 ? 7.746 -0.697 7.394 1.00 80.62 103 THR A O 1
ATOM 780 N N . ALA A 1 104 ? 8.347 1.077 6.167 1.00 74.88 104 ALA A N 1
ATOM 781 C CA . ALA A 1 104 ? 9.778 0.901 6.320 1.00 74.88 104 ALA A CA 1
ATOM 782 C C . ALA A 1 104 ? 10.447 2.238 6.659 1.00 74.88 104 ALA A C 1
ATOM 784 O O . ALA A 1 104 ? 9.888 3.318 6.445 1.00 74.88 104 ALA A O 1
ATOM 785 N N . VAL A 1 105 ? 11.647 2.163 7.232 1.00 81.12 105 VAL A N 1
ATOM 786 C CA . VAL A 1 105 ? 12.510 3.331 7.424 1.00 81.12 105 VAL A CA 1
ATOM 787 C C . VAL A 1 105 ? 13.389 3.451 6.187 1.00 81.12 105 VAL A C 1
ATOM 789 O O . VAL A 1 105 ? 14.214 2.567 5.927 1.00 81.12 105 VAL A O 1
ATOM 792 N N . LEU A 1 106 ? 13.176 4.520 5.418 1.00 86.50 106 LEU A N 1
ATOM 793 C CA . LEU A 1 106 ? 14.075 4.895 4.334 1.00 86.50 106 LEU A CA 1
ATOM 794 C C . LEU A 1 106 ? 15.412 5.344 4.927 1.00 86.50 106 LEU A C 1
ATOM 796 O O . LEU A 1 106 ? 15.457 6.092 5.905 1.00 86.50 106 LEU A O 1
ATOM 800 N N . GLN A 1 107 ? 16.489 4.839 4.346 1.00 90.50 107 GLN A N 1
ATOM 801 C CA . GLN A 1 107 ? 17.860 5.212 4.651 1.00 90.50 107 GLN A CA 1
ATOM 802 C C . GLN A 1 107 ? 18.293 6.326 3.686 1.00 90.50 107 GLN A C 1
ATOM 804 O O . GLN A 1 107 ? 17.758 6.401 2.576 1.00 90.50 107 GLN A O 1
ATOM 809 N N . PRO A 1 108 ? 19.245 7.198 4.060 1.00 89.81 108 PRO A N 1
ATOM 810 C CA . PRO A 1 108 ? 19.766 8.224 3.156 1.00 89.81 108 PRO A CA 1
ATOM 811 C C . PRO A 1 108 ? 20.191 7.666 1.790 1.00 89.81 108 PRO A C 1
ATOM 813 O O . PRO A 1 108 ? 19.912 8.271 0.759 1.00 89.81 108 PRO A O 1
ATOM 816 N N . GLU A 1 109 ? 20.780 6.472 1.780 1.00 91.94 109 GLU A N 1
ATOM 817 C CA . GLU A 1 109 ? 21.243 5.768 0.588 1.00 91.94 109 GLU A CA 1
ATOM 818 C C . GLU A 1 109 ? 20.091 5.378 -0.352 1.00 91.94 109 GLU A C 1
ATOM 820 O O . GLU A 1 109 ? 20.275 5.351 -1.569 1.00 91.94 109 GLU A O 1
ATOM 825 N N . ASP A 1 110 ? 18.883 5.137 0.173 1.00 93.44 110 ASP A N 1
ATOM 826 C CA . ASP A 1 110 ? 17.714 4.800 -0.649 1.00 93.44 110 ASP A CA 1
ATOM 827 C C . ASP A 1 110 ? 17.336 5.954 -1.590 1.00 93.44 110 ASP A C 1
ATOM 829 O O . ASP A 1 110 ? 16.862 5.714 -2.698 1.00 93.44 110 ASP A O 1
ATOM 833 N N . HIS A 1 111 ? 17.578 7.209 -1.193 1.00 90.94 111 HIS A N 1
ATOM 834 C CA . HIS A 1 111 ? 17.306 8.377 -2.040 1.00 90.94 111 HIS A CA 1
ATOM 835 C C . HIS A 1 111 ? 18.233 8.458 -3.261 1.00 90.94 111 HIS A C 1
ATOM 837 O O . HIS A 1 111 ? 17.888 9.094 -4.262 1.00 90.94 111 HIS A O 1
ATOM 843 N N . GLU A 1 112 ? 19.397 7.813 -3.203 1.00 91.56 112 GLU A N 1
ATOM 844 C CA . GLU A 1 112 ? 20.346 7.738 -4.315 1.00 91.56 112 GLU A CA 1
ATOM 845 C C . GLU A 1 112 ? 20.174 6.449 -5.124 1.00 91.56 112 GLU A C 1
ATOM 847 O O . GLU A 1 112 ? 20.302 6.471 -6.346 1.00 91.56 112 GLU A O 1
ATOM 852 N N . GLN A 1 113 ? 19.855 5.338 -4.455 1.00 94.69 113 GLN A N 1
ATOM 853 C CA . GLN A 1 113 ? 19.827 4.001 -5.050 1.00 94.69 113 GLN A CA 1
ATOM 854 C C . GLN A 1 113 ? 18.463 3.588 -5.598 1.00 94.69 113 GLN A C 1
ATOM 856 O O . GLN A 1 113 ? 18.396 2.639 -6.384 1.00 94.69 113 GLN A O 1
ATOM 861 N N . LEU A 1 114 ? 17.384 4.256 -5.186 1.00 96.88 114 LEU A N 1
ATOM 862 C CA . LEU A 1 114 ? 16.019 3.911 -5.562 1.00 96.88 114 LEU A CA 1
ATOM 863 C C . LEU A 1 114 ? 15.296 5.095 -6.213 1.00 96.88 114 LEU A C 1
ATOM 865 O O . LEU A 1 114 ? 15.537 6.275 -5.930 1.00 96.88 114 LEU A O 1
ATOM 869 N N . ARG A 1 115 ? 14.343 4.752 -7.077 1.00 96.56 115 ARG A N 1
ATOM 870 C CA . ARG A 1 115 ? 13.395 5.677 -7.700 1.00 96.56 115 ARG A CA 1
ATOM 871 C C . ARG A 1 115 ? 11.983 5.151 -7.550 1.00 96.56 115 ARG A C 1
ATOM 873 O O . ARG A 1 115 ? 11.757 3.943 -7.533 1.00 96.56 115 ARG A O 1
ATOM 880 N N . SER A 1 116 ? 11.028 6.067 -7.478 1.00 96.19 116 SER A N 1
ATOM 881 C CA . SER A 1 116 ? 9.607 5.738 -7.532 1.00 96.19 116 SER A CA 1
ATOM 882 C C . SER A 1 116 ? 9.097 5.819 -8.970 1.00 96.19 116 SER A C 1
ATOM 884 O O . SER A 1 116 ? 9.374 6.781 -9.684 1.00 96.19 116 SER A O 1
ATOM 886 N N . LEU A 1 117 ? 8.303 4.835 -9.386 1.00 96.94 117 LEU A N 1
ATOM 887 C CA . LEU A 1 117 ? 7.481 4.895 -10.597 1.00 96.94 117 LEU A CA 1
ATOM 888 C C . LEU A 1 117 ? 6.088 5.483 -10.334 1.00 96.94 117 LEU A C 1
ATOM 890 O O . LEU A 1 117 ? 5.206 5.423 -11.188 1.00 96.94 117 LEU A O 1
ATOM 894 N N . GLY A 1 118 ? 5.906 6.072 -9.155 1.00 94.81 118 GLY A N 1
ATOM 895 C CA . GLY A 1 118 ? 4.675 6.690 -8.709 1.00 94.81 118 GLY A CA 1
ATOM 896 C C . GLY A 1 118 ? 3.896 5.826 -7.725 1.00 94.81 118 GLY A C 1
ATOM 897 O O . GLY A 1 118 ? 4.062 4.608 -7.607 1.00 94.81 118 GLY A O 1
ATOM 898 N N . SER A 1 119 ? 2.999 6.512 -7.036 1.00 93.94 119 SER A N 1
ATOM 899 C CA . SER A 1 119 ? 1.958 5.954 -6.191 1.00 93.94 119 SER A CA 1
ATOM 900 C C . SER A 1 119 ? 0.954 5.202 -7.054 1.00 93.94 119 SER A C 1
ATOM 902 O O . SER A 1 119 ? 0.470 5.757 -8.037 1.00 93.94 119 SER A O 1
ATOM 904 N N . LEU A 1 120 ? 0.619 3.966 -6.698 1.00 93.94 120 LEU A N 1
ATOM 905 C CA . LEU A 1 120 ? -0.245 3.083 -7.481 1.00 93.94 120 LEU A CA 1
ATOM 906 C C . LEU A 1 120 ? -1.657 2.950 -6.914 1.00 93.94 120 LEU A C 1
ATOM 908 O O . LEU A 1 120 ? -2.600 2.758 -7.671 1.00 93.94 120 LEU A O 1
ATOM 912 N N . PHE A 1 121 ? -1.804 2.970 -5.595 1.00 91.81 121 PHE A N 1
ATOM 913 C CA . PHE A 1 121 ? -3.092 2.907 -4.908 1.00 91.81 121 PHE A CA 1
ATOM 914 C C . PHE A 1 121 ? -2.902 3.221 -3.425 1.00 91.81 121 PHE A C 1
ATOM 916 O O . PHE A 1 121 ? -1.778 3.279 -2.920 1.00 91.81 121 PHE A O 1
ATOM 923 N N . VAL A 1 122 ? -4.018 3.417 -2.729 1.00 92.31 122 VAL A N 1
ATOM 924 C CA . VAL A 1 122 ? -4.054 3.542 -1.272 1.00 92.31 122 VAL A CA 1
ATOM 925 C C . VAL A 1 122 ? -4.360 2.202 -0.613 1.00 92.31 122 VAL A C 1
ATOM 927 O O . VAL A 1 122 ? -5.217 1.444 -1.068 1.00 92.31 122 VAL A O 1
ATOM 930 N N . GLU A 1 123 ? -3.697 1.953 0.508 1.00 92.19 123 GLU A N 1
ATOM 931 C CA . GLU A 1 123 ? -3.942 0.838 1.417 1.00 92.19 123 GLU A CA 1
ATOM 932 C C . GLU A 1 123 ? -4.436 1.404 2.749 1.00 92.19 123 GLU A C 1
ATOM 934 O O . GLU A 1 123 ? -3.631 1.876 3.561 1.00 92.19 123 GLU A O 1
ATOM 939 N N . PRO A 1 124 ? -5.762 1.422 2.979 1.00 94.56 124 PRO A N 1
ATOM 940 C CA . PRO A 1 124 ? -6.313 1.841 4.255 1.00 94.56 124 PRO A CA 1
ATOM 941 C C . PRO A 1 124 ? -5.761 0.998 5.400 1.00 94.56 124 PRO A C 1
ATOM 943 O O . PRO A 1 124 ? -5.639 -0.226 5.293 1.00 94.56 124 PRO A O 1
ATOM 946 N N . LEU A 1 125 ? -5.466 1.662 6.515 1.00 95.50 125 LEU A N 1
ATOM 947 C CA . LEU A 1 125 ? -5.177 0.997 7.773 1.00 95.50 125 LEU A CA 1
ATOM 948 C C . LEU A 1 125 ? -6.503 0.563 8.400 1.00 95.50 125 LEU A C 1
ATOM 950 O O . LEU A 1 125 ? -7.220 1.355 9.017 1.00 95.50 125 LEU A O 1
ATOM 954 N N . TRP A 1 126 ? -6.843 -0.707 8.215 1.00 96.25 126 TRP A N 1
ATOM 955 C CA . TRP A 1 126 ? -8.050 -1.300 8.763 1.00 96.25 126 TRP A CA 1
ATOM 956 C C . TRP A 1 126 ? -7.843 -1.585 10.241 1.00 96.25 126 TRP A C 1
ATOM 958 O O . TRP A 1 126 ? -7.027 -2.429 10.597 1.00 96.25 126 TRP A O 1
ATOM 968 N N . LEU A 1 127 ? -8.595 -0.890 11.095 1.00 97.94 127 LEU A N 1
ATOM 969 C CA . LEU A 1 127 ? -8.613 -1.117 12.537 1.00 97.94 127 LEU A CA 1
ATOM 970 C C . LEU A 1 127 ? -10.010 -1.581 12.939 1.00 97.94 127 LEU A C 1
ATOM 972 O O . LEU A 1 127 ? -10.901 -0.784 13.247 1.00 97.94 127 LEU A O 1
ATOM 976 N N . PHE A 1 128 ? -10.209 -2.894 12.878 1.00 98.31 128 PHE A N 1
ATOM 977 C CA . PHE A 1 128 ? -11.446 -3.528 13.304 1.00 98.31 128 PHE A CA 1
ATOM 978 C C . PHE A 1 128 ? -11.382 -3.829 14.795 1.00 98.31 128 PHE A C 1
ATOM 980 O O . PHE A 1 128 ? -10.370 -4.303 15.300 1.00 98.31 128 PHE A O 1
ATOM 987 N N . TYR A 1 129 ? -12.471 -3.588 15.510 1.00 98.50 129 TYR A N 1
ATOM 988 C CA . TYR A 1 129 ? -12.572 -3.882 16.932 1.00 98.50 129 TYR A CA 1
ATOM 989 C C . TYR A 1 129 ? -13.894 -4.560 17.253 1.00 98.50 129 TYR A C 1
ATOM 991 O O . TYR A 1 129 ? -14.906 -4.386 16.568 1.00 98.50 129 TYR A O 1
ATOM 999 N N . ARG A 1 130 ? -13.898 -5.329 18.338 1.00 98.00 130 ARG A N 1
ATOM 1000 C CA . ARG A 1 130 ? -15.130 -5.927 18.855 1.00 98.00 130 ARG A CA 1
ATOM 1001 C C . ARG A 1 130 ? -15.863 -4.926 19.726 1.00 98.00 130 ARG A C 1
ATOM 1003 O O . ARG A 1 130 ? -15.291 -4.377 20.668 1.00 98.00 130 ARG A O 1
ATOM 1010 N N . GLU A 1 131 ? -17.159 -4.758 19.498 1.00 96.25 131 GLU A N 1
ATOM 1011 C CA . GLU A 1 131 ? -17.981 -3.822 20.272 1.00 96.25 131 GLU A CA 1
ATOM 1012 C C . GLU A 1 131 ? -17.940 -4.125 21.782 1.00 96.25 131 GLU A C 1
ATOM 1014 O O . GLU A 1 131 ? -17.845 -3.214 22.605 1.00 96.25 131 GLU A O 1
ATOM 1019 N N . LYS A 1 132 ? -17.944 -5.412 22.158 1.00 95.75 132 LYS A N 1
ATOM 1020 C CA . LYS A 1 132 ? -17.828 -5.843 23.562 1.00 95.75 132 LYS A CA 1
ATOM 1021 C C . LYS A 1 132 ? -16.511 -5.394 24.200 1.00 95.75 132 LYS A C 1
ATOM 1023 O O . LYS A 1 132 ? -16.510 -4.987 25.358 1.00 95.75 132 LYS A O 1
ATOM 1028 N N . ALA A 1 133 ? -15.410 -5.451 23.451 1.00 96.81 133 ALA A N 1
ATOM 1029 C CA . ALA A 1 133 ? -14.103 -5.024 23.930 1.00 96.81 133 ALA A CA 1
ATOM 1030 C C . ALA A 1 133 ? -14.037 -3.499 24.075 1.00 96.81 133 ALA A C 1
ATOM 1032 O O . ALA A 1 133 ? -13.591 -3.020 25.115 1.00 96.81 133 ALA A O 1
ATOM 1033 N N . ALA A 1 134 ? -14.559 -2.756 23.091 1.00 97.06 134 ALA A N 1
ATOM 1034 C CA . ALA A 1 134 ? -14.603 -1.295 23.118 1.00 97.06 134 ALA A CA 1
ATOM 1035 C C . ALA A 1 134 ? -15.396 -0.746 24.308 1.00 97.06 134 ALA A C 1
ATOM 1037 O O . ALA A 1 134 ? -14.979 0.231 24.917 1.00 97.06 134 ALA A O 1
ATOM 1038 N N . ARG A 1 135 ? -16.490 -1.404 24.716 1.00 96.12 135 ARG A N 1
ATOM 1039 C CA . ARG A 1 135 ? -17.276 -0.999 25.898 1.00 96.12 135 ARG A CA 1
ATOM 1040 C C . ARG A 1 135 ? -16.494 -1.031 27.217 1.00 96.12 135 ARG A C 1
ATOM 1042 O O . ARG A 1 135 ? -16.920 -0.384 28.168 1.00 96.12 135 ARG A O 1
ATOM 1049 N N . ARG A 1 136 ? -15.367 -1.755 27.292 1.00 94.81 136 ARG A N 1
ATOM 1050 C CA . ARG A 1 136 ? -14.495 -1.768 28.483 1.00 94.81 136 ARG A CA 1
ATOM 1051 C C . ARG A 1 136 ? -13.675 -0.487 28.634 1.00 94.81 136 ARG A C 1
ATOM 1053 O O . ARG A 1 136 ? -13.310 -0.147 29.751 1.00 94.81 136 ARG A O 1
ATOM 1060 N N . VAL A 1 137 ? -13.392 0.200 27.527 1.00 95.12 137 VAL A N 1
ATOM 1061 C CA . VAL A 1 137 ? -12.506 1.379 27.476 1.00 95.12 137 VAL A CA 1
ATOM 1062 C C . VAL A 1 137 ? -13.243 2.663 27.084 1.00 95.12 137 VAL A C 1
ATOM 1064 O O . VAL A 1 137 ? -12.824 3.755 27.449 1.00 95.12 137 VAL A O 1
ATOM 1067 N N . ALA A 1 138 ? -14.375 2.543 26.388 1.00 93.56 138 ALA A N 1
ATOM 1068 C CA . ALA A 1 138 ? -15.207 3.649 25.938 1.00 93.56 138 ALA A CA 1
ATOM 1069 C C . ALA A 1 138 ? -16.688 3.348 26.248 1.00 93.56 138 ALA A C 1
ATOM 1071 O O . ALA A 1 138 ? -17.260 2.437 25.642 1.00 93.56 138 ALA A O 1
ATOM 1072 N N . PRO A 1 139 ? -17.361 4.117 27.130 1.00 88.75 139 PRO A N 1
ATOM 1073 C CA . PRO A 1 139 ? -18.771 3.890 27.475 1.00 88.75 139 PRO A CA 1
ATOM 1074 C C . PRO A 1 139 ? -19.728 3.920 26.274 1.00 88.75 139 PRO A C 1
ATOM 1076 O O . PRO A 1 139 ? -20.746 3.232 26.268 1.00 88.75 139 PRO A O 1
ATOM 1079 N N . SER A 1 140 ? -19.386 4.684 25.231 1.00 90.88 140 SER A N 1
ATOM 1080 C CA . SER A 1 140 ? -20.126 4.743 23.963 1.00 90.88 140 SER A CA 1
ATOM 1081 C C . SER A 1 140 ? -20.056 3.439 23.152 1.00 90.88 140 SER A C 1
ATOM 1083 O O . SER A 1 140 ? -20.816 3.269 22.199 1.00 90.88 140 SER A O 1
ATOM 1085 N N . GLY A 1 141 ? -19.125 2.536 23.485 1.00 92.88 141 GLY A N 1
ATOM 1086 C CA . GLY A 1 141 ? -18.797 1.349 22.695 1.00 92.88 141 GLY A CA 1
ATOM 1087 C C . GLY A 1 141 ? -18.178 1.673 21.332 1.00 92.88 141 GLY A C 1
ATOM 1088 O O . GLY A 1 141 ? -18.159 0.807 20.458 1.00 92.88 141 GLY A O 1
ATOM 1089 N N . ARG A 1 142 ? -17.717 2.914 21.127 1.00 94.56 142 ARG A N 1
ATOM 1090 C CA . ARG A 1 142 ? -17.100 3.386 19.884 1.00 94.56 142 ARG A CA 1
ATOM 1091 C C . ARG A 1 142 ? -15.653 3.776 20.140 1.00 94.56 142 ARG A C 1
ATOM 1093 O O . ARG A 1 142 ? -15.385 4.486 21.104 1.00 94.56 142 ARG A O 1
ATOM 1100 N N . LEU A 1 143 ? -14.773 3.332 19.250 1.00 96.94 143 LEU A N 1
ATOM 1101 C CA . LEU A 1 143 ? -13.391 3.792 19.182 1.00 96.94 143 LEU A CA 1
ATOM 1102 C C . LEU A 1 143 ? -13.252 4.788 18.024 1.00 96.94 143 LEU A C 1
ATOM 1104 O O . LEU A 1 143 ? -13.729 4.515 16.918 1.00 96.94 143 LEU A O 1
ATOM 1108 N N . ASP A 1 144 ? -12.625 5.927 18.294 1.00 96.12 144 ASP A N 1
ATOM 1109 C CA . ASP A 1 144 ? -12.344 7.012 17.347 1.00 96.12 144 ASP A CA 1
ATOM 1110 C C . ASP A 1 144 ? -10.956 7.661 17.529 1.00 96.12 144 ASP A C 1
ATOM 1112 O O . ASP A 1 144 ? -10.564 8.541 16.754 1.00 96.12 144 ASP A O 1
ATOM 1116 N N . ALA A 1 145 ? -10.177 7.204 18.516 1.00 95.12 145 ALA A N 1
ATOM 1117 C CA . ALA A 1 145 ? -8.825 7.681 18.781 1.00 95.12 145 ALA A CA 1
ATOM 1118 C C . ALA A 1 145 ? -7.904 6.559 19.294 1.00 95.12 145 ALA A C 1
ATOM 1120 O O . ALA A 1 145 ? -8.301 5.732 20.114 1.00 95.12 145 ALA A O 1
ATOM 1121 N N . LEU A 1 146 ? -6.635 6.574 18.870 1.00 95.94 146 LEU A N 1
ATOM 1122 C CA . LEU A 1 146 ? -5.640 5.559 19.249 1.00 95.94 146 LEU A CA 1
ATOM 1123 C C . LEU A 1 146 ? -5.397 5.419 20.765 1.00 95.94 146 LEU A C 1
ATOM 1125 O O . LEU A 1 146 ? -5.218 4.286 21.208 1.00 95.94 146 LEU A O 1
ATOM 1129 N N . PRO A 1 147 ? -5.449 6.481 21.598 1.00 95.69 147 PRO A N 1
ATOM 1130 C CA . PRO A 1 147 ? -5.334 6.326 23.051 1.00 95.69 147 PRO A CA 1
ATOM 1131 C C . PRO A 1 147 ? -6.379 5.388 23.674 1.00 95.69 147 PRO A C 1
ATOM 1133 O O . PRO A 1 147 ? -6.115 4.773 24.702 1.00 95.69 147 PRO A O 1
ATOM 1136 N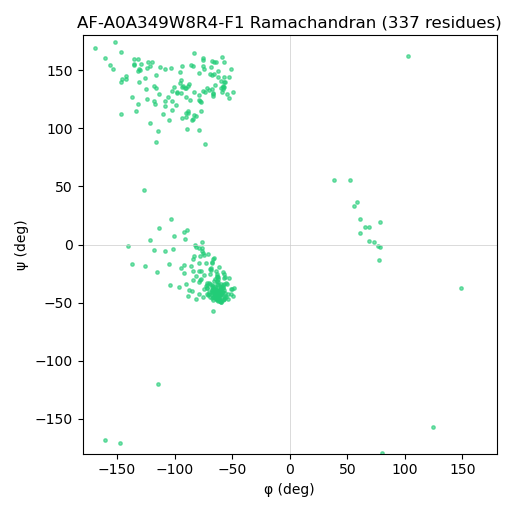 N . GLN A 1 148 ? -7.547 5.215 23.043 1.00 96.56 148 GLN A N 1
ATOM 1137 C CA . GLN A 1 148 ? -8.587 4.300 23.532 1.00 96.56 148 GLN A CA 1
ATOM 1138 C C . GLN A 1 148 ? -8.210 2.818 23.362 1.00 96.56 148 GLN A C 1
ATOM 1140 O O . GLN A 1 148 ? -8.917 1.952 23.867 1.00 96.56 148 GLN A O 1
ATOM 1145 N N . LEU A 1 149 ? -7.111 2.505 22.668 1.00 96.94 149 LEU A N 1
ATOM 1146 C CA . LEU A 1 149 ? -6.601 1.138 22.535 1.00 96.94 149 LEU A CA 1
ATOM 1147 C C . LEU A 1 149 ? -5.850 0.657 23.784 1.00 96.94 149 LEU A C 1
ATOM 1149 O O . LEU A 1 149 ? -5.524 -0.526 23.884 1.00 96.94 149 LEU A O 1
ATOM 1153 N N . GLN A 1 150 ? -5.567 1.553 24.732 1.00 95.94 150 GLN A N 1
ATOM 1154 C CA . GLN A 1 150 ? -4.855 1.222 25.958 1.00 95.94 150 GLN A CA 1
ATOM 1155 C C . GLN A 1 150 ? -5.539 0.071 26.713 1.00 95.94 150 GLN A C 1
ATOM 1157 O O . GLN A 1 150 ? -6.743 0.089 26.968 1.00 95.94 150 GLN A O 1
ATOM 1162 N N . GLY A 1 151 ? -4.752 -0.941 27.082 1.00 95.38 151 GLY A N 1
ATOM 1163 C CA . GLY A 1 151 ? -5.215 -2.133 27.791 1.00 95.38 151 GLY A CA 1
ATOM 1164 C C . GLY A 1 151 ? -5.961 -3.163 26.933 1.00 95.38 151 GLY A C 1
ATOM 1165 O O . GLY A 1 151 ? -6.340 -4.205 27.465 1.00 95.38 151 GLY A O 1
ATOM 1166 N N . LEU A 1 152 ? -6.169 -2.912 25.636 1.00 97.81 152 LEU A N 1
ATOM 1167 C CA . LEU A 1 152 ? -6.755 -3.887 24.712 1.00 97.81 152 LEU A CA 1
ATOM 1168 C C . LEU A 1 152 ? -5.690 -4.824 24.126 1.00 97.81 152 LEU A C 1
ATOM 1170 O O . LEU A 1 152 ? -4.518 -4.457 23.995 1.00 97.81 152 LEU A O 1
ATOM 1174 N N . HIS A 1 153 ? -6.121 -6.024 23.727 1.00 98.31 153 HIS A N 1
ATOM 1175 C CA . HIS A 1 153 ? -5.304 -6.939 22.933 1.00 98.31 153 HIS A CA 1
ATOM 1176 C C . HIS A 1 153 ? -5.393 -6.589 21.446 1.00 98.31 153 HIS A C 1
ATOM 1178 O O . HIS A 1 153 ? -6.439 -6.760 20.816 1.00 98.31 153 HIS A O 1
ATOM 1184 N N . VAL A 1 154 ? -4.289 -6.096 20.886 1.00 98.44 154 VAL A N 1
ATOM 1185 C CA . VAL A 1 154 ? -4.203 -5.582 19.519 1.00 98.44 154 VAL A CA 1
ATOM 1186 C C . VAL A 1 154 ? -3.235 -6.424 18.694 1.00 98.44 154 VAL A C 1
ATOM 1188 O O . VAL A 1 154 ? -2.053 -6.512 19.020 1.00 98.44 154 VAL A O 1
ATOM 1191 N N . ASN A 1 155 ? -3.716 -7.009 17.599 1.00 98.31 155 ASN A N 1
ATOM 1192 C CA . ASN A 1 155 ? -2.839 -7.643 16.619 1.00 98.31 155 ASN A CA 1
ATOM 1193 C C . ASN A 1 155 ? -2.423 -6.642 15.548 1.00 98.31 155 ASN A C 1
ATOM 1195 O O . ASN A 1 155 ? -3.291 -6.051 14.906 1.00 98.31 155 ASN A O 1
ATOM 1199 N N . VAL A 1 156 ? -1.118 -6.508 15.321 1.00 95.94 156 VAL A N 1
ATOM 1200 C CA . VAL A 1 156 ? -0.535 -5.546 14.367 1.00 95.94 156 VAL A CA 1
ATOM 1201 C C . VAL A 1 156 ? 0.151 -6.211 13.169 1.00 95.94 156 VAL A C 1
ATOM 1203 O O . VAL A 1 156 ? 0.875 -5.552 12.433 1.00 95.94 156 VAL A O 1
ATOM 1206 N N . GLY A 1 157 ? -0.085 -7.507 12.949 1.00 92.31 157 GLY A N 1
ATOM 1207 C CA . GLY A 1 157 ? 0.502 -8.256 11.835 1.00 92.31 157 GLY A CA 1
ATOM 1208 C C . GLY A 1 157 ? 1.949 -8.699 12.078 1.00 92.31 157 GLY A C 1
ATOM 1209 O O . GLY A 1 157 ? 2.521 -8.477 13.145 1.00 92.31 157 GLY A O 1
ATOM 1210 N N . THR A 1 158 ? 2.538 -9.368 11.086 1.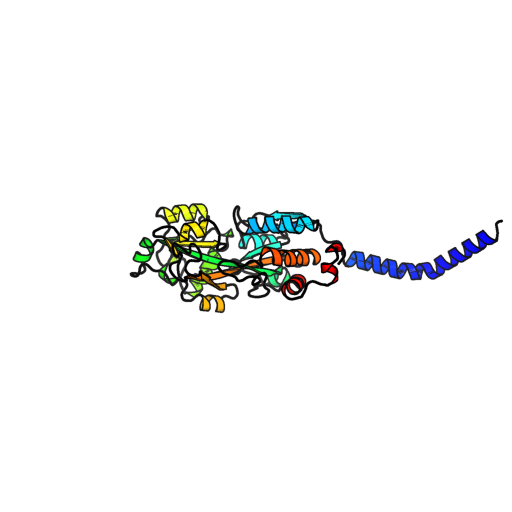00 91.19 158 THR A N 1
ATOM 1211 C CA . THR A 1 158 ? 3.924 -9.859 11.139 1.00 91.19 158 THR A CA 1
ATOM 1212 C C . THR A 1 158 ? 4.931 -8.726 10.941 1.00 91.19 158 THR A C 1
ATOM 1214 O O . THR A 1 158 ? 4.615 -7.702 10.333 1.00 91.19 158 THR A O 1
ATOM 1217 N N . GLU A 1 159 ? 6.173 -8.926 11.390 1.00 88.31 159 GLU A N 1
ATOM 1218 C CA . GLU A 1 159 ? 7.272 -7.960 11.205 1.00 88.31 159 GLU A CA 1
ATOM 1219 C C . GLU A 1 159 ? 7.471 -7.568 9.732 1.00 88.31 159 GLU A C 1
ATOM 1221 O O . GLU A 1 159 ? 7.622 -6.393 9.408 1.00 88.31 159 GLU A O 1
ATOM 1226 N N . GLY A 1 160 ? 7.409 -8.541 8.815 1.00 85.88 160 GLY A N 1
ATOM 1227 C CA . GLY A 1 160 ? 7.636 -8.310 7.384 1.00 85.88 160 GLY A CA 1
ATOM 1228 C C . GLY A 1 160 ? 6.543 -7.495 6.681 1.00 85.88 160 GLY A C 1
ATOM 1229 O O . GLY A 1 160 ? 6.821 -6.876 5.651 1.00 85.88 160 GLY A O 1
ATOM 1230 N N . SER A 1 161 ? 5.334 -7.434 7.256 1.00 85.94 161 SER A N 1
ATOM 1231 C CA . SER A 1 161 ? 4.217 -6.653 6.704 1.00 85.94 161 SER A CA 1
ATOM 1232 C C . SER A 1 161 ? 4.442 -5.140 6.803 1.00 85.94 161 SER A C 1
ATOM 1234 O O . SER A 1 161 ? 3.864 -4.375 6.036 1.00 85.94 161 SER A O 1
ATOM 1236 N N . GLY A 1 162 ? 5.266 -4.707 7.766 1.00 87.25 162 GLY A N 1
ATOM 1237 C CA . GLY A 1 162 ? 5.539 -3.305 8.080 1.00 87.25 162 GLY A CA 1
ATOM 1238 C C . GLY A 1 162 ? 4.361 -2.520 8.690 1.00 87.25 162 GLY A C 1
ATOM 1239 O O . GLY A 1 162 ? 4.506 -1.340 9.018 1.00 87.25 162 GLY A O 1
ATOM 1240 N N . VAL A 1 163 ? 3.222 -3.178 8.946 1.00 91.62 163 VAL A N 1
ATOM 1241 C CA . VAL A 1 163 ? 2.140 -2.647 9.794 1.00 91.62 163 VAL A CA 1
ATOM 1242 C C . VAL A 1 163 ? 2.612 -2.376 11.232 1.00 91.62 163 VAL A C 1
ATOM 1244 O O . VAL A 1 163 ? 2.239 -1.320 11.748 1.00 91.62 163 VAL A O 1
ATOM 1247 N N . PRO A 1 164 ? 3.459 -3.213 11.876 1.00 93.50 164 PRO A N 1
ATOM 1248 C CA . PRO A 1 164 ? 3.988 -2.900 13.205 1.00 93.50 164 PRO A CA 1
ATOM 1249 C C . PRO A 1 164 ? 4.731 -1.559 13.233 1.00 93.50 164 PRO A C 1
ATOM 1251 O O . PRO A 1 164 ? 4.419 -0.705 14.054 1.00 93.50 164 PRO A O 1
ATOM 1254 N N . THR A 1 165 ? 5.620 -1.314 12.263 1.00 92.31 165 THR A N 1
ATOM 1255 C CA . THR A 1 165 ? 6.362 -0.049 12.142 1.00 92.31 165 THR A CA 1
ATOM 1256 C C . THR A 1 165 ? 5.446 1.153 11.917 1.00 92.31 165 THR A C 1
ATOM 1258 O O . THR A 1 165 ? 5.670 2.218 12.492 1.00 92.31 165 THR A O 1
ATOM 1261 N N . LEU A 1 166 ? 4.403 1.005 11.093 1.00 92.50 166 LEU A N 1
ATOM 1262 C CA . LEU A 1 166 ? 3.405 2.058 10.906 1.00 92.50 166 LEU A CA 1
ATOM 1263 C C . LEU A 1 166 ? 2.645 2.341 12.211 1.00 92.50 166 LEU A C 1
ATOM 1265 O O . LEU A 1 166 ? 2.474 3.503 12.579 1.00 92.50 166 LEU A O 1
ATOM 1269 N N . MET A 1 167 ? 2.219 1.295 12.922 1.00 94.94 167 MET A N 1
ATOM 1270 C CA . MET A 1 167 ? 1.522 1.431 14.199 1.00 94.94 167 MET A CA 1
ATOM 1271 C C . MET A 1 167 ? 2.392 2.094 15.261 1.00 94.94 167 MET A C 1
ATOM 1273 O O . MET A 1 167 ? 1.899 2.999 15.925 1.00 94.94 167 MET A O 1
ATOM 1277 N N . ASP A 1 168 ? 3.671 1.737 15.371 1.00 94.19 168 ASP A N 1
ATOM 1278 C CA . ASP A 1 168 ? 4.599 2.371 16.312 1.00 94.19 168 ASP A CA 1
ATOM 1279 C C . ASP A 1 168 ? 4.678 3.890 16.075 1.00 94.19 168 ASP A C 1
ATOM 1281 O O . ASP A 1 168 ? 4.461 4.674 16.997 1.00 94.19 168 ASP A O 1
ATOM 1285 N N . LYS A 1 169 ? 4.834 4.334 14.816 1.00 93.75 169 LYS A N 1
ATOM 1286 C CA . LYS A 1 169 ? 4.834 5.771 14.467 1.00 93.75 169 LYS A CA 1
ATOM 1287 C C . LYS A 1 169 ? 3.532 6.473 14.860 1.00 93.75 169 LYS A C 1
ATOM 1289 O O . LYS A 1 169 ? 3.553 7.624 15.303 1.00 93.75 169 LYS A O 1
ATOM 1294 N N . LEU A 1 170 ? 2.393 5.811 14.656 1.00 95.00 170 LEU A N 1
ATOM 1295 C CA . LEU A 1 170 ? 1.083 6.362 14.998 1.00 95.00 170 LEU A CA 1
ATOM 1296 C C . LEU A 1 170 ? 0.875 6.440 16.516 1.00 95.00 170 LEU A C 1
ATOM 1298 O O . LEU A 1 170 ? 0.354 7.443 17.004 1.00 95.00 170 LEU A O 1
ATOM 1302 N N . LEU A 1 171 ? 1.295 5.419 17.262 1.00 96.12 171 LEU A N 1
ATOM 1303 C CA . LEU A 1 171 ? 1.240 5.381 18.723 1.00 96.12 171 LEU A CA 1
ATOM 1304 C C . LEU A 1 171 ? 2.142 6.459 19.339 1.00 96.12 171 LEU A C 1
ATOM 1306 O O . LEU A 1 171 ? 1.669 7.257 20.154 1.00 96.12 171 LEU A O 1
ATOM 1310 N N . ASP A 1 172 ? 3.379 6.578 18.855 1.00 95.62 172 ASP A N 1
ATOM 1311 C CA . ASP A 1 172 ? 4.339 7.603 19.275 1.00 95.62 172 ASP A CA 1
ATOM 1312 C C . ASP A 1 172 ? 3.794 9.021 19.053 1.00 95.62 172 ASP A C 1
ATOM 1314 O O . ASP A 1 172 ? 3.913 9.895 19.915 1.00 95.62 172 ASP A O 1
ATOM 1318 N N . ALA A 1 173 ? 3.124 9.259 17.920 1.00 95.62 173 ALA A N 1
ATOM 1319 C CA . ALA A 1 173 ? 2.508 10.551 17.607 1.00 95.62 173 ALA A CA 1
ATOM 1320 C C . ALA A 1 173 ? 1.383 10.954 18.567 1.00 95.62 173 A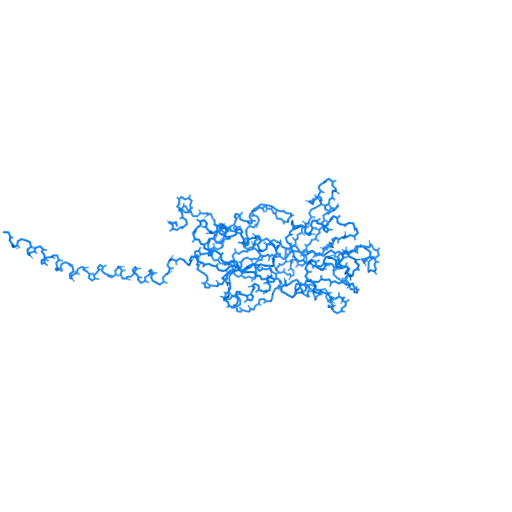LA A C 1
ATOM 1322 O O . ALA A 1 173 ? 1.081 12.146 18.676 1.00 95.62 173 ALA A O 1
ATOM 1323 N N . ASN A 1 174 ? 0.780 9.965 19.232 1.00 96.31 174 ASN A N 1
ATOM 1324 C CA . ASN A 1 174 ? -0.256 10.122 20.248 1.00 96.31 174 ASN A CA 1
ATOM 1325 C C . ASN A 1 174 ? 0.300 10.003 21.673 1.00 96.31 174 ASN A C 1
ATOM 1327 O O . ASN A 1 174 ? -0.482 9.993 22.622 1.00 96.31 174 ASN A O 1
ATOM 1331 N N . HIS A 1 175 ? 1.626 9.923 21.831 1.00 95.69 175 HIS A N 1
ATOM 1332 C CA . HIS A 1 175 ? 2.295 9.732 23.117 1.00 95.69 175 HIS A CA 1
ATOM 1333 C C . HIS A 1 175 ? 1.820 8.475 23.869 1.00 95.69 175 HIS A C 1
ATOM 1335 O O . HIS A 1 175 ? 1.760 8.474 25.100 1.00 95.69 175 HIS A O 1
AT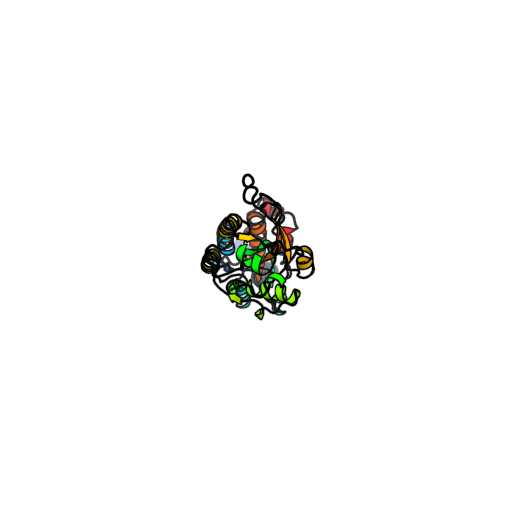OM 1341 N N . LEU A 1 176 ? 1.472 7.412 23.134 1.00 95.62 176 LEU A N 1
ATOM 1342 C CA . LEU A 1 176 ? 1.050 6.136 23.705 1.00 95.62 176 LEU A CA 1
ATOM 1343 C C . LEU A 1 176 ? 2.198 5.126 23.622 1.00 95.62 176 LEU A C 1
ATOM 1345 O O . LEU A 1 176 ? 2.598 4.736 22.532 1.00 95.62 176 LEU A O 1
ATOM 1349 N N . ASP A 1 177 ? 2.707 4.680 24.772 1.00 93.75 177 ASP A N 1
ATOM 1350 C CA . ASP A 1 177 ? 3.701 3.601 24.818 1.00 93.75 177 ASP A CA 1
ATOM 1351 C C . ASP A 1 177 ? 3.051 2.290 24.347 1.00 93.75 177 ASP A C 1
ATOM 1353 O O . ASP A 1 177 ? 2.016 1.881 24.879 1.00 93.75 177 ASP A O 1
ATOM 1357 N N . ALA A 1 178 ? 3.671 1.605 23.385 1.00 91.06 178 ALA A N 1
ATOM 1358 C CA . ALA A 1 178 ? 3.250 0.293 22.899 1.00 91.06 178 ALA A CA 1
ATOM 1359 C C . ALA A 1 178 ? 3.068 -0.741 24.029 1.00 91.06 178 ALA A C 1
ATOM 1361 O O . ALA A 1 178 ? 2.210 -1.617 23.936 1.00 91.06 178 ALA A O 1
ATOM 1362 N N . LYS A 1 179 ? 3.810 -0.613 25.139 1.00 93.50 179 LYS A N 1
ATOM 1363 C CA . LYS A 1 179 ? 3.670 -1.461 26.339 1.00 93.50 179 LYS A CA 1
ATOM 1364 C C . LYS A 1 179 ? 2.351 -1.262 27.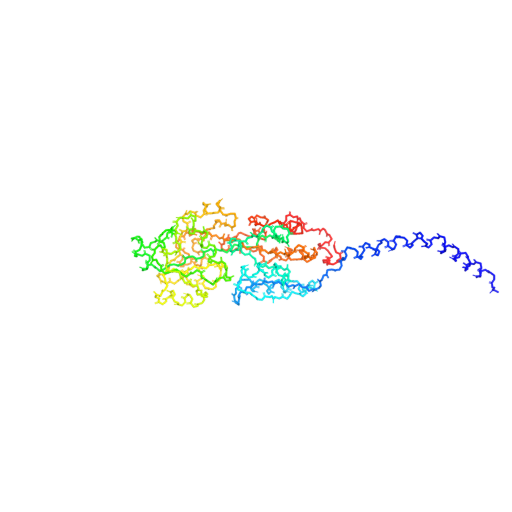084 1.00 93.50 179 LYS A C 1
ATOM 1366 O O . LYS A 1 179 ? 1.992 -2.088 27.920 1.00 93.50 179 LYS A O 1
ATOM 1371 N N . ALA A 1 180 ? 1.637 -0.173 26.812 1.00 94.25 180 ALA A N 1
ATOM 1372 C CA . ALA A 1 180 ? 0.304 0.068 27.346 1.00 94.25 180 ALA A CA 1
ATOM 1373 C C . ALA A 1 180 ? -0.770 -0.786 26.643 1.00 94.25 180 ALA A C 1
ATOM 1375 O O . ALA A 1 180 ? -1.922 -0.800 27.078 1.00 94.25 180 ALA A O 1
ATOM 1376 N N . LEU A 1 181 ? -0.402 -1.494 25.570 1.00 95.81 181 LEU A N 1
ATOM 1377 C CA . LEU A 1 181 ? -1.237 -2.407 24.802 1.00 95.81 181 LEU A CA 1
ATOM 1378 C C . LEU A 1 181 ? -0.723 -3.840 24.977 1.00 95.81 181 LEU A C 1
ATOM 1380 O O . LEU A 1 181 ? 0.465 -4.076 25.192 1.00 95.81 181 LEU A O 1
ATOM 1384 N N . GLN A 1 182 ? -1.614 -4.820 24.841 1.00 96.62 182 GLN A N 1
ATOM 1385 C CA . GLN A 1 182 ? -1.202 -6.213 24.683 1.00 96.62 182 GLN A CA 1
ATOM 1386 C C . GLN A 1 182 ? -1.034 -6.469 23.185 1.00 96.62 182 GLN A C 1
ATOM 1388 O O . GLN A 1 182 ? -2.025 -6.625 22.481 1.00 96.62 182 GLN A O 1
ATOM 1393 N N . LEU A 1 183 ? 0.199 -6.437 22.674 1.00 96.62 183 LEU A N 1
ATOM 1394 C CA . LEU A 1 183 ? 0.461 -6.579 21.238 1.00 96.62 183 LEU A CA 1
ATOM 1395 C C . LEU A 1 183 ? 0.689 -8.037 20.829 1.00 96.62 183 LEU A C 1
ATOM 1397 O O . LEU A 1 183 ? 1.480 -8.747 21.448 1.00 96.62 183 LEU A O 1
ATOM 1401 N N . SER A 1 184 ? 0.055 -8.449 19.733 1.00 97.19 184 SER A N 1
ATOM 1402 C CA . SER A 1 184 ? 0.336 -9.705 19.030 1.00 97.19 184 SER A CA 1
ATOM 1403 C C . SER A 1 184 ? 0.740 -9.463 17.573 1.00 97.19 184 SER A C 1
ATOM 1405 O O . SER A 1 184 ? 0.419 -8.436 16.968 1.00 97.19 184 SER A O 1
ATOM 1407 N N . ARG A 1 185 ? 1.514 -10.409 17.026 1.00 95.50 185 ARG A N 1
ATOM 1408 C CA . ARG A 1 185 ? 2.109 -10.349 15.679 1.00 95.50 185 ARG A CA 1
ATOM 1409 C C . ARG A 1 185 ? 1.768 -11.588 14.855 1.00 95.50 185 ARG A C 1
ATOM 1411 O O . ARG A 1 185 ? 2.637 -12.238 14.281 1.00 95.50 185 ARG A O 1
ATOM 1418 N N . LEU A 1 186 ? 0.495 -11.965 14.872 1.00 94.50 186 LEU A N 1
ATOM 1419 C CA . LEU A 1 186 ? -0.020 -13.075 14.084 1.00 94.50 186 LEU A CA 1
ATOM 1420 C C . LEU A 1 186 ? -0.223 -12.643 12.629 1.00 94.50 186 LEU A C 1
ATOM 1422 O O . LEU A 1 186 ? -0.605 -11.501 12.349 1.00 94.50 186 LEU A O 1
ATOM 1426 N N . GLU A 1 187 ? -0.029 -13.590 11.713 1.00 89.75 187 GLU A N 1
ATOM 1427 C CA . GLU A 1 187 ? -0.437 -13.457 10.314 1.00 89.75 187 GLU A CA 1
ATOM 1428 C C . GLU A 1 187 ? -1.940 -13.170 10.188 1.00 89.75 187 GLU A C 1
ATOM 1430 O O . GLU A 1 187 ? -2.737 -13.500 11.068 1.00 89.75 187 GLU A O 1
ATOM 1435 N N . GLN A 1 188 ? -2.348 -12.577 9.065 1.00 87.19 188 GLN A N 1
ATOM 1436 C CA . GLN A 1 188 ? -3.700 -12.042 8.886 1.00 87.19 188 GLN A CA 1
ATOM 1437 C C . GLN A 1 188 ? -4.810 -13.080 9.131 1.00 87.19 188 GLN A C 1
ATOM 1439 O O . GLN A 1 188 ? -5.783 -12.788 9.829 1.00 87.19 188 GLN A O 1
ATOM 1444 N N . THR A 1 189 ? -4.667 -14.297 8.601 1.00 89.25 189 THR A N 1
ATOM 1445 C CA . THR A 1 189 ? -5.659 -15.373 8.766 1.00 89.25 189 THR A CA 1
ATOM 1446 C C . THR A 1 189 ? -5.773 -15.852 10.220 1.00 89.25 189 THR A C 1
ATOM 1448 O O . THR A 1 189 ? -6.873 -15.758 10.771 1.00 89.25 189 THR A O 1
ATOM 1451 N N . PRO A 1 190 ? -4.698 -16.319 10.893 1.00 94.12 190 PRO A N 1
ATOM 1452 C CA . PRO A 1 190 ? -4.792 -16.724 12.297 1.00 94.12 190 PRO A CA 1
ATOM 1453 C C . PRO A 1 190 ? -5.193 -15.566 13.222 1.00 94.12 190 PRO A C 1
ATOM 1455 O O . PRO A 1 190 ? -5.965 -15.785 14.154 1.00 94.12 190 PRO A O 1
ATOM 1458 N N . ALA A 1 191 ? -4.762 -14.330 12.938 1.00 95.81 191 ALA A N 1
ATOM 1459 C CA . ALA A 1 191 ? -5.201 -13.145 13.674 1.00 95.81 191 ALA A CA 1
ATOM 1460 C C . ALA A 1 191 ? -6.713 -12.920 13.557 1.00 95.81 191 ALA A C 1
ATOM 1462 O O . ALA A 1 191 ? -7.376 -12.636 14.551 1.00 95.81 191 ALA A O 1
ATOM 1463 N N . THR A 1 192 ? -7.272 -13.081 12.355 1.00 95.06 192 THR A N 1
ATOM 1464 C CA . THR A 1 192 ? -8.715 -12.945 12.126 1.00 95.06 192 THR A CA 1
ATOM 1465 C C . THR A 1 192 ? -9.495 -14.028 12.863 1.00 95.06 192 THR A C 1
ATOM 1467 O O . THR A 1 192 ? -10.502 -13.726 13.498 1.00 95.06 192 THR A O 1
ATOM 1470 N N . VAL A 1 193 ? -9.019 -15.276 12.841 1.00 96.12 193 VAL A N 1
ATOM 1471 C CA . VAL A 1 193 ? -9.649 -16.377 13.587 1.00 96.12 193 VAL A CA 1
ATOM 1472 C C . VAL A 1 193 ? -9.664 -16.078 15.089 1.00 96.12 193 VAL A C 1
ATOM 1474 O O . VAL A 1 193 ? -10.724 -16.141 15.708 1.00 96.12 193 VAL A O 1
ATOM 1477 N N . ALA A 1 194 ? -8.527 -15.682 15.666 1.00 97.94 194 ALA A N 1
ATOM 1478 C CA . ALA A 1 194 ? -8.417 -15.331 17.084 1.00 97.94 194 ALA A CA 1
ATOM 1479 C C . ALA A 1 194 ? -9.264 -14.094 17.460 1.00 97.94 194 ALA A C 1
ATOM 1481 O O . ALA A 1 194 ? -9.898 -14.058 18.518 1.00 97.94 194 ALA A O 1
ATOM 1482 N N . PHE A 1 195 ? -9.341 -13.099 16.572 1.00 98.44 195 PHE A N 1
ATOM 1483 C CA . PHE A 1 195 ? -10.207 -11.929 16.722 1.00 98.44 195 PHE A CA 1
ATOM 1484 C C . PHE A 1 195 ? -11.690 -12.312 16.767 1.00 98.44 195 PHE A C 1
ATOM 1486 O O . PHE A 1 195 ? -12.406 -11.910 17.683 1.00 98.44 195 PHE A O 1
ATOM 1493 N N . LEU A 1 196 ? -12.155 -13.138 15.827 1.00 96.88 196 LEU A N 1
ATOM 1494 C CA . LEU A 1 196 ? -13.539 -13.616 15.809 1.00 96.88 196 LEU A CA 1
ATOM 1495 C C . LEU A 1 196 ? -13.856 -14.526 17.007 1.00 96.88 196 LEU A C 1
ATOM 1497 O O . LEU A 1 196 ? -14.985 -14.512 17.497 1.00 96.88 196 LEU A O 1
ATOM 1501 N N . ALA A 1 197 ? -12.871 -15.283 17.500 1.00 96.88 197 ALA A N 1
ATOM 1502 C CA . ALA A 1 197 ? -13.051 -16.234 18.592 1.00 96.88 197 ALA A CA 1
ATOM 1503 C C . ALA A 1 197 ? -13.260 -15.576 19.959 1.00 96.88 197 ALA A C 1
ATOM 1505 O O . ALA A 1 197 ? -14.022 -16.090 20.776 1.00 96.88 197 ALA A O 1
ATOM 1506 N N . GLY A 1 198 ? -12.588 -14.466 20.260 1.00 96.88 198 GLY A N 1
ATOM 1507 C CA . GLY A 1 198 ? -12.469 -14.141 21.680 1.00 96.88 198 GLY A CA 1
ATOM 1508 C C . GLY A 1 198 ? -11.214 -13.409 22.077 1.00 96.88 198 GLY A C 1
ATOM 1509 O O . GLY A 1 198 ? -11.264 -12.543 22.953 1.00 96.88 198 GLY A O 1
ATOM 1510 N N . ASP A 1 199 ? -10.128 -13.793 21.430 1.00 97.81 199 ASP A N 1
ATOM 1511 C CA . ASP A 1 199 ? -8.806 -13.750 22.033 1.00 97.81 199 ASP A CA 1
ATOM 1512 C C . ASP A 1 199 ? -8.097 -12.436 21.745 1.00 97.81 199 ASP A C 1
ATOM 1514 O O . ASP A 1 199 ? -7.256 -12.015 22.531 1.00 97.81 199 ASP A O 1
ATOM 1518 N N . ILE A 1 200 ? -8.477 -11.768 20.652 1.00 98.38 200 ILE A N 1
ATOM 1519 C CA . ILE A 1 200 ? -7.956 -10.470 20.223 1.00 98.38 200 ILE A CA 1
ATOM 1520 C C . ILE A 1 200 ? -9.109 -9.464 20.210 1.00 98.38 200 ILE A C 1
ATOM 1522 O O . ILE A 1 200 ? -10.221 -9.754 19.765 1.00 98.38 200 ILE A O 1
ATOM 1526 N N . ASP A 1 201 ? -8.855 -8.266 20.724 1.00 98.50 201 ASP A N 1
ATOM 1527 C CA . ASP A 1 201 ? -9.854 -7.206 20.844 1.00 98.50 201 ASP A CA 1
ATOM 1528 C C . ASP A 1 201 ? -9.908 -6.298 19.626 1.00 98.50 201 ASP A C 1
ATOM 1530 O O . ASP A 1 201 ? -10.983 -5.797 19.278 1.00 98.50 201 ASP A O 1
ATOM 1534 N N . VAL A 1 202 ? -8.743 -6.092 19.013 1.00 98.56 202 VAL A N 1
ATOM 1535 C CA . VAL A 1 202 ? -8.522 -5.190 17.891 1.00 98.56 202 VAL A CA 1
ATOM 1536 C C . VAL A 1 202 ? -7.621 -5.870 16.869 1.00 98.56 202 VAL A C 1
ATOM 1538 O O . VAL A 1 202 ? -6.530 -6.339 17.189 1.00 98.56 202 VAL A O 1
ATOM 1541 N N . LEU A 1 203 ? -8.076 -5.897 15.625 1.00 98.19 203 LEU A N 1
ATOM 1542 C CA . LEU A 1 203 ? -7.345 -6.421 14.487 1.00 98.19 203 LEU A CA 1
ATOM 1543 C C . LEU A 1 203 ? -6.909 -5.254 13.598 1.00 98.19 203 LEU A C 1
ATOM 1545 O O . LEU A 1 203 ? -7.759 -4.523 13.083 1.00 98.19 203 LEU A O 1
ATOM 1549 N N . VAL A 1 204 ? -5.595 -5.102 13.422 1.00 97.19 204 VAL A N 1
ATOM 1550 C CA . VAL A 1 204 ? -4.989 -4.083 12.561 1.00 97.19 204 VAL A CA 1
ATOM 1551 C C . VAL A 1 204 ? -4.296 -4.737 11.375 1.00 97.19 204 VAL A C 1
ATOM 1553 O O . VAL A 1 204 ? -3.479 -5.640 11.552 1.00 97.19 204 VAL A O 1
ATOM 1556 N N . PHE A 1 205 ? -4.590 -4.264 10.168 1.00 92.19 205 PHE A N 1
ATOM 1557 C CA . PHE A 1 205 ? -3.820 -4.603 8.972 1.00 92.19 205 PHE A CA 1
ATOM 1558 C C . PHE A 1 205 ? -3.974 -3.528 7.891 1.00 92.19 205 PHE A C 1
ATOM 1560 O O . PHE A 1 205 ? -4.986 -2.834 7.825 1.00 92.19 205 PHE A O 1
ATOM 1567 N N . ALA A 1 206 ? -2.979 -3.412 7.015 1.00 89.81 206 ALA A N 1
ATOM 1568 C CA . ALA A 1 206 ? -3.098 -2.663 5.770 1.00 89.81 206 ALA A CA 1
ATOM 1569 C C . ALA A 1 206 ? -3.485 -3.630 4.648 1.00 89.81 206 ALA A C 1
ATOM 1571 O O . ALA A 1 206 ? -2.918 -4.717 4.535 1.00 89.81 206 ALA A O 1
ATOM 1572 N N . SER A 1 207 ? -4.505 -3.286 3.866 1.00 84.44 207 SER A N 1
ATOM 1573 C CA . SER A 1 207 ? -4.925 -4.114 2.733 1.00 84.44 207 SER A CA 1
ATOM 1574 C C . SER A 1 207 ? -5.752 -3.314 1.743 1.00 84.44 207 SER A C 1
ATOM 1576 O O . SER A 1 207 ? -6.358 -2.297 2.094 1.00 84.44 207 SER A O 1
ATOM 1578 N N . ALA A 1 208 ? -5.833 -3.829 0.518 1.00 81.94 208 ALA A N 1
ATOM 1579 C CA . ALA A 1 208 ? -6.703 -3.292 -0.506 1.00 81.94 208 ALA A CA 1
ATOM 1580 C C . ALA A 1 208 ? -8.178 -3.257 -0.031 1.00 81.94 208 ALA A C 1
ATOM 1582 O O . ALA A 1 208 ? -8.659 -4.222 0.580 1.00 81.94 208 ALA A O 1
ATOM 1583 N N . PRO A 1 209 ? -8.912 -2.178 -0.357 1.00 79.69 209 PRO A N 1
ATOM 1584 C CA . PRO A 1 209 ? -10.305 -1.955 0.040 1.00 79.69 209 PRO A CA 1
ATOM 1585 C C . PRO A 1 209 ? -11.265 -3.109 -0.215 1.00 79.69 209 PRO A C 1
ATOM 1587 O O . PRO A 1 209 ? -12.063 -3.472 0.642 1.00 79.69 209 PRO A O 1
ATOM 1590 N N . GLU A 1 210 ? -11.155 -3.707 -1.392 1.00 82.00 210 GLU A N 1
ATOM 1591 C CA . GLU A 1 210 ? -12.100 -4.701 -1.893 1.00 82.00 210 GLU A CA 1
ATOM 1592 C C . GLU A 1 210 ? -11.676 -6.133 -1.542 1.00 82.00 210 GLU A C 1
ATOM 1594 O O . GLU A 1 210 ? -12.255 -7.095 -2.051 1.00 82.00 210 GLU A O 1
ATOM 1599 N N . SER A 1 211 ? -10.673 -6.307 -0.670 1.00 84.25 211 SER A N 1
ATOM 1600 C CA . SER A 1 211 ? -10.229 -7.644 -0.276 1.00 84.25 211 SER A CA 1
ATOM 1601 C C . SER A 1 211 ? -11.378 -8.439 0.373 1.00 84.25 211 SER A C 1
ATOM 1603 O O . SER A 1 211 ? -12.144 -7.886 1.172 1.00 84.25 211 SER A O 1
ATOM 1605 N N . PRO A 1 212 ? -11.507 -9.751 0.091 1.00 85.94 212 PRO A N 1
ATOM 1606 C CA . PRO A 1 212 ? -12.577 -10.572 0.663 1.00 85.94 212 PRO A CA 1
ATOM 1607 C C . PRO A 1 212 ? -12.622 -10.536 2.197 1.00 85.94 212 PRO A C 1
ATOM 1609 O O . PRO A 1 212 ? -13.697 -10.570 2.793 1.00 85.94 212 PRO A O 1
ATOM 1612 N N . MET A 1 213 ? -11.455 -10.417 2.839 1.00 88.12 213 MET A N 1
ATOM 1613 C CA . MET A 1 213 ? -11.331 -10.314 4.293 1.00 88.12 213 MET A CA 1
ATOM 1614 C C . MET A 1 213 ? -11.983 -9.036 4.839 1.00 88.12 213 MET A C 1
ATOM 1616 O O . MET A 1 213 ? -12.744 -9.096 5.803 1.00 88.12 213 MET A O 1
ATOM 1620 N N . VAL A 1 214 ? -11.721 -7.884 4.210 1.00 92.00 214 VAL A N 1
ATOM 1621 C CA . VAL A 1 214 ? -12.314 -6.594 4.600 1.00 92.00 214 VAL A CA 1
ATOM 1622 C C . VAL A 1 214 ? -13.829 -6.628 4.425 1.00 92.00 214 VAL A C 1
ATOM 1624 O O . VAL A 1 214 ? -14.557 -6.233 5.336 1.00 92.00 214 VAL A O 1
ATOM 1627 N N . GLN A 1 215 ? -14.312 -7.163 3.300 1.00 91.81 215 GLN A N 1
ATOM 1628 C CA . GLN A 1 215 ? -15.748 -7.299 3.042 1.00 91.81 215 GLN A CA 1
ATOM 1629 C C . GLN A 1 215 ? -16.450 -8.160 4.099 1.00 91.81 215 GLN A C 1
ATOM 1631 O O . GLN A 1 215 ? -17.529 -7.793 4.567 1.00 91.81 215 GLN A O 1
ATOM 1636 N N . MET A 1 216 ? -15.832 -9.276 4.497 1.00 93.44 216 MET A N 1
ATOM 1637 C CA . MET A 1 216 ? -16.345 -10.157 5.548 1.00 93.44 216 MET A CA 1
ATOM 1638 C C . MET A 1 216 ? -16.397 -9.438 6.905 1.00 93.44 216 MET A C 1
ATOM 1640 O O . MET A 1 216 ? -17.435 -9.450 7.570 1.00 93.44 216 MET A O 1
ATOM 1644 N N . LEU A 1 217 ? -15.322 -8.749 7.301 1.00 95.75 217 LEU A N 1
ATOM 1645 C CA . LEU A 1 217 ? -15.252 -8.050 8.589 1.00 95.75 217 LEU A CA 1
ATOM 1646 C C . LEU A 1 217 ? -16.234 -6.873 8.681 1.00 95.75 217 LEU A C 1
ATOM 1648 O O . LEU A 1 217 ? -16.860 -6.692 9.724 1.00 95.75 217 LEU A O 1
ATOM 1652 N N . LEU A 1 218 ? -16.431 -6.118 7.594 1.00 95.62 218 LEU A N 1
ATOM 1653 C CA . LEU A 1 218 ? -17.410 -5.021 7.521 1.00 95.62 218 LEU A CA 1
ATOM 1654 C C . LEU A 1 218 ? -18.861 -5.490 7.699 1.00 95.62 218 LEU A C 1
ATOM 1656 O O . LEU A 1 218 ? -19.706 -4.704 8.124 1.00 95.62 218 LEU A O 1
ATOM 1660 N N . GLN A 1 219 ? -19.146 -6.756 7.390 1.00 94.81 219 GLN A N 1
ATOM 1661 C CA . GLN A 1 219 ? -20.477 -7.361 7.501 1.00 94.81 219 GLN A CA 1
ATOM 1662 C C . GLN A 1 219 ? -20.642 -8.235 8.755 1.00 94.81 219 GLN A C 1
ATOM 1664 O O . GLN A 1 219 ? -21.734 -8.737 9.019 1.00 94.81 219 GLN A O 1
ATOM 1669 N N . THR A 1 220 ? -19.583 -8.427 9.549 1.00 96.25 220 THR A N 1
ATOM 1670 C CA . THR A 1 220 ? -19.614 -9.322 10.710 1.00 96.25 220 THR A CA 1
ATOM 1671 C C . THR A 1 220 ? -20.333 -8.670 11.902 1.00 96.25 220 THR A C 1
ATOM 1673 O O . THR A 1 220 ? -19.906 -7.616 12.384 1.00 96.25 220 THR A O 1
ATOM 1676 N N . PRO A 1 221 ? -21.388 -9.294 12.463 1.00 94.25 221 PRO A N 1
ATOM 1677 C CA . PRO A 1 221 ? -22.085 -8.754 13.626 1.00 94.25 221 PRO A CA 1
ATOM 1678 C C . PRO A 1 221 ? -21.171 -8.587 14.848 1.00 94.25 221 PRO A C 1
ATOM 1680 O O . PRO A 1 221 ? -20.417 -9.485 15.215 1.00 94.25 221 PRO A O 1
ATOM 1683 N N . GLY A 1 222 ? -21.270 -7.439 15.522 1.00 94.69 222 GLY A N 1
ATOM 1684 C CA . GLY A 1 222 ? -20.470 -7.128 16.714 1.00 94.69 222 GLY A CA 1
ATOM 1685 C C . GLY A 1 222 ? -19.026 -6.697 16.427 1.00 94.69 222 GLY A C 1
ATOM 1686 O O . GLY A 1 222 ? -18.316 -6.331 17.369 1.00 94.69 222 GLY A O 1
ATOM 1687 N N . VAL A 1 223 ? -18.614 -6.686 15.157 1.00 97.38 223 VAL A N 1
ATOM 1688 C CA . VAL A 1 223 ? -17.370 -6.074 14.680 1.00 97.38 223 VAL A CA 1
ATOM 1689 C C . VAL A 1 223 ? -17.675 -4.662 14.189 1.00 97.38 223 VAL A C 1
ATOM 1691 O O . VAL A 1 223 ? -18.703 -4.406 13.565 1.00 97.38 223 VAL A O 1
ATOM 1694 N N . ARG A 1 224 ? -16.794 -3.717 14.509 1.00 97.06 224 ARG A N 1
ATOM 1695 C CA . ARG A 1 224 ? -16.882 -2.326 14.063 1.00 97.06 224 ARG A CA 1
ATOM 1696 C C . ARG A 1 224 ? -15.540 -1.877 13.508 1.00 97.06 224 ARG A C 1
ATOM 1698 O O . ARG A 1 224 ? -14.494 -2.326 13.965 1.00 97.06 224 ARG A O 1
ATOM 1705 N N . LEU A 1 225 ? -15.586 -0.968 12.543 1.00 97.69 225 LEU A N 1
ATOM 1706 C CA . LEU A 1 225 ? -14.413 -0.273 12.025 1.00 97.69 225 LEU A CA 1
ATOM 1707 C C . LEU A 1 225 ? -14.189 1.018 12.823 1.00 97.69 225 LEU A C 1
ATOM 1709 O O . LEU A 1 225 ? -15.149 1.745 13.099 1.00 97.69 225 LEU A O 1
ATOM 1713 N N . MET A 1 226 ? -12.947 1.287 13.224 1.00 97.88 226 MET A N 1
ATOM 1714 C CA . MET A 1 226 ? -12.581 2.538 13.892 1.00 97.88 226 MET A CA 1
ATOM 1715 C C . MET A 1 226 ? -12.634 3.706 12.914 1.00 97.88 226 MET A C 1
ATOM 1717 O O . MET A 1 226 ? -12.104 3.629 11.810 1.00 97.88 226 MET A O 1
ATOM 1721 N N . ASP A 1 227 ? -13.267 4.791 13.345 1.00 97.12 227 ASP A N 1
ATOM 1722 C CA . ASP A 1 227 ? -13.339 6.043 12.598 1.00 97.12 227 ASP A CA 1
ATOM 1723 C C . ASP A 1 227 ? -12.192 6.950 13.053 1.00 97.12 227 ASP A C 1
ATOM 1725 O O . ASP A 1 227 ? -12.198 7.448 14.176 1.00 97.12 227 ASP A O 1
ATOM 1729 N N . PHE A 1 228 ? -11.187 7.158 12.205 1.00 96.75 228 PHE A N 1
ATOM 1730 C CA . PHE A 1 228 ? -10.063 8.044 12.503 1.00 96.75 228 PHE A CA 1
ATOM 1731 C C . PHE A 1 228 ? -10.523 9.502 12.422 1.00 96.75 228 PHE A C 1
ATOM 1733 O O . PHE A 1 228 ? -10.359 10.165 11.398 1.00 96.75 228 PHE A O 1
ATOM 1740 N N . ALA A 1 229 ? -11.056 10.038 13.524 1.00 95.62 229 ALA A N 1
ATOM 1741 C CA . ALA A 1 229 ? -11.612 11.393 13.560 1.00 95.62 229 ALA A CA 1
ATOM 1742 C C . ALA A 1 229 ? -10.614 12.480 13.118 1.00 95.62 229 ALA A C 1
ATOM 1744 O O . ALA A 1 229 ? -11.012 13.515 12.587 1.00 95.62 229 ALA A O 1
ATOM 1745 N N . GLN A 1 230 ? -9.318 12.221 13.308 1.00 95.94 230 GLN A N 1
ATOM 1746 C CA . GLN A 1 230 ? -8.207 13.115 12.978 1.00 95.94 230 GLN A CA 1
ATOM 1747 C C . GLN A 1 230 ? -7.464 12.720 11.684 1.00 95.94 230 GLN A C 1
ATOM 1749 O O . GLN A 1 230 ? -6.306 13.099 11.518 1.00 95.94 230 GLN A O 1
ATOM 1754 N N . HIS A 1 231 ? -8.075 11.958 10.766 1.00 96.94 231 HIS A N 1
ATOM 1755 C CA . HIS A 1 231 ? -7.401 11.453 9.554 1.00 96.94 231 HIS A CA 1
ATOM 1756 C C . HIS A 1 231 ? -6.676 12.543 8.734 1.00 96.94 231 HIS A C 1
ATOM 1758 O O . HIS A 1 231 ? -5.559 12.316 8.273 1.00 96.94 231 HIS A O 1
ATOM 1764 N N . GLU A 1 232 ? -7.251 13.747 8.611 1.00 97.12 232 GLU A N 1
ATOM 1765 C CA . GLU A 1 232 ? -6.610 14.901 7.955 1.00 97.12 232 GLU A CA 1
ATOM 1766 C C . GLU A 1 232 ? -5.318 15.335 8.660 1.00 97.12 232 GLU A C 1
ATOM 1768 O O . GLU A 1 232 ? -4.322 15.662 8.015 1.00 97.12 232 GLU A O 1
ATOM 1773 N N . ALA A 1 233 ? -5.314 15.341 9.995 1.00 96.31 233 ALA A N 1
ATOM 1774 C CA . ALA A 1 233 ? -4.139 15.717 10.773 1.00 96.31 233 ALA A CA 1
ATOM 1775 C C . ALA A 1 233 ? -3.015 14.689 10.601 1.00 96.31 233 ALA A C 1
ATOM 1777 O O . ALA A 1 233 ? -1.856 15.075 10.449 1.00 96.31 233 ALA A O 1
ATOM 1778 N N . TYR A 1 234 ? -3.355 13.396 10.551 1.00 95.44 234 TYR A N 1
ATOM 1779 C CA . TYR A 1 234 ? -2.389 12.344 10.235 1.00 95.44 234 TYR A CA 1
ATOM 1780 C C . TYR A 1 234 ? -1.791 12.526 8.841 1.00 95.44 234 TYR A C 1
ATOM 1782 O O . TYR A 1 234 ? -0.570 12.522 8.727 1.00 95.44 234 TYR A O 1
ATOM 1790 N N . GLY A 1 235 ? -2.609 12.762 7.810 1.00 93.00 235 GLY A N 1
ATOM 1791 C CA . GLY A 1 235 ? -2.106 12.978 6.447 1.00 93.00 235 GLY A CA 1
ATOM 1792 C C . GLY A 1 235 ? -1.217 14.218 6.300 1.00 93.00 235 GLY A C 1
ATOM 1793 O O . GLY A 1 235 ? -0.280 14.234 5.512 1.00 93.00 235 GLY A O 1
ATOM 1794 N N . ARG A 1 236 ? -1.450 15.258 7.111 1.00 92.88 236 ARG A N 1
ATOM 1795 C CA . ARG A 1 236 ? -0.584 16.451 7.147 1.00 92.88 236 ARG A CA 1
ATOM 1796 C C . ARG A 1 236 ? 0.711 16.242 7.929 1.00 92.88 236 ARG A C 1
ATOM 1798 O O . ARG A 1 236 ? 1.705 16.897 7.631 1.00 92.88 236 ARG A O 1
ATOM 1805 N N . ARG A 1 237 ? 0.694 15.385 8.953 1.00 92.50 237 ARG A N 1
ATOM 1806 C CA . ARG A 1 237 ? 1.861 15.095 9.800 1.00 92.50 237 ARG A CA 1
ATOM 1807 C C . ARG A 1 237 ? 2.767 14.025 9.194 1.00 92.50 237 ARG A C 1
ATOM 1809 O O . ARG A 1 237 ? 3.972 14.057 9.423 1.00 92.50 237 ARG A O 1
ATOM 1816 N N . PHE A 1 238 ? 2.191 13.099 8.437 1.00 90.56 238 PHE A N 1
ATOM 1817 C CA . PHE A 1 238 ? 2.876 11.962 7.840 1.00 90.56 238 PHE A CA 1
ATOM 1818 C C . PHE A 1 238 ? 2.707 11.993 6.320 1.00 90.56 238 PHE A C 1
ATOM 1820 O O . PHE A 1 238 ? 1.641 11.623 5.834 1.00 90.56 238 PHE A O 1
ATOM 1827 N N . PRO A 1 239 ? 3.747 12.379 5.557 1.00 85.25 239 PRO A N 1
ATOM 1828 C CA . PRO A 1 239 ? 3.668 12.514 4.097 1.00 85.25 239 PRO A CA 1
ATOM 1829 C C . PRO A 1 239 ? 3.255 11.238 3.349 1.00 85.25 239 PRO A C 1
ATOM 1831 O O . PRO A 1 239 ? 2.745 11.311 2.235 1.00 85.25 239 PRO A O 1
ATOM 1834 N N . PHE A 1 240 ? 3.475 10.074 3.963 1.00 86.81 240 PHE A N 1
ATOM 1835 C CA . PHE A 1 240 ? 3.101 8.767 3.427 1.00 86.81 240 PHE A CA 1
ATOM 1836 C C . PHE A 1 240 ? 1.638 8.377 3.689 1.00 86.81 240 PHE A C 1
ATOM 1838 O O . PHE A 1 240 ? 1.171 7.377 3.138 1.00 86.81 240 PHE A O 1
ATOM 1845 N N . LEU A 1 241 ? 0.914 9.130 4.526 1.00 92.12 241 LEU A N 1
ATOM 1846 C CA . LEU A 1 241 ? -0.502 8.909 4.804 1.00 92.12 241 LEU A CA 1
ATOM 1847 C C . LEU A 1 241 ? -1.372 9.839 3.965 1.00 92.12 241 LEU A C 1
ATOM 1849 O O . LEU A 1 241 ? -1.207 11.054 3.951 1.00 92.12 241 LEU A O 1
ATOM 1853 N N . THR A 1 242 ? -2.368 9.250 3.323 1.00 92.62 242 THR A N 1
ATOM 1854 C CA . THR A 1 242 ? -3.456 9.935 2.641 1.00 92.62 242 THR A CA 1
ATOM 1855 C C . THR A 1 242 ? -4.729 9.793 3.481 1.00 92.62 242 THR A C 1
ATOM 1857 O O . THR A 1 242 ? -5.098 8.674 3.856 1.00 92.62 242 THR A O 1
ATOM 1860 N N . PRO A 1 243 ? -5.415 10.901 3.810 1.00 95.69 243 PRO A N 1
ATOM 1861 C CA . PRO A 1 243 ? -6.738 10.841 4.411 1.00 95.69 243 PRO A CA 1
ATOM 1862 C C . PRO A 1 243 ? -7.737 10.271 3.401 1.00 95.69 243 PRO A C 1
ATOM 1864 O O . PRO A 1 243 ? -7.821 10.756 2.274 1.00 95.69 243 PRO A O 1
ATOM 1867 N N . VAL A 1 244 ? -8.518 9.269 3.802 1.00 96.12 244 VAL A N 1
ATOM 1868 C CA . VAL A 1 244 ? -9.539 8.671 2.933 1.00 96.12 244 VAL A CA 1
ATOM 1869 C C . VAL A 1 244 ? -10.853 8.475 3.685 1.00 96.12 244 VAL A C 1
ATOM 1871 O O . VAL A 1 244 ? -10.886 8.382 4.910 1.00 96.12 244 VAL A O 1
ATOM 1874 N N . THR A 1 245 ? -11.965 8.430 2.954 1.00 97.25 245 THR A N 1
ATOM 1875 C CA . THR A 1 245 ? -13.300 8.194 3.523 1.00 97.25 245 THR A CA 1
ATOM 1876 C C . THR A 1 245 ? -13.928 6.997 2.834 1.00 97.25 245 THR A C 1
ATOM 1878 O O . THR A 1 245 ? -14.017 6.987 1.611 1.00 97.25 245 THR A O 1
ATOM 1881 N N . LEU A 1 246 ? -14.352 6.006 3.618 1.00 97.06 246 LEU A N 1
ATOM 1882 C CA . LEU A 1 246 ? -15.150 4.876 3.158 1.00 97.06 246 LEU A CA 1
ATOM 1883 C C . LEU A 1 246 ? -16.611 5.338 3.092 1.00 97.06 246 LEU A C 1
ATOM 1885 O O . LEU A 1 246 ? -17.195 5.584 4.155 1.00 97.06 246 LEU A O 1
ATOM 1889 N N . PRO A 1 247 ? -17.207 5.487 1.897 1.00 96.56 247 PRO A N 1
ATOM 1890 C CA . PRO A 1 247 ? -18.544 6.051 1.782 1.00 96.56 247 PRO A CA 1
ATOM 1891 C C . PRO A 1 247 ? -19.613 5.132 2.376 1.00 96.56 247 PRO A C 1
ATOM 1893 O O . PRO A 1 247 ? -19.541 3.905 2.268 1.00 96.56 247 PRO A O 1
ATOM 1896 N N . ARG A 1 248 ? -20.652 5.731 2.955 1.00 97.25 248 ARG A N 1
ATOM 1897 C CA . ARG A 1 248 ? -21.869 5.046 3.391 1.00 97.25 248 ARG A CA 1
ATOM 1898 C C . ARG A 1 248 ? -22.422 4.151 2.277 1.00 97.25 248 ARG A C 1
ATOM 1900 O O . ARG A 1 248 ? -22.616 4.599 1.150 1.00 97.25 248 ARG A O 1
ATOM 1907 N N . GLY A 1 249 ? -22.728 2.899 2.613 1.00 96.00 249 GLY A N 1
ATOM 1908 C CA . GLY A 1 249 ? -23.348 1.941 1.693 1.00 96.00 249 GLY A CA 1
ATOM 1909 C C . GLY A 1 249 ? -22.436 1.387 0.592 1.00 96.00 249 GLY A C 1
ATOM 1910 O O . GLY A 1 249 ? -22.917 0.616 -0.230 1.00 96.00 249 GLY A O 1
ATOM 1911 N N . VAL A 1 250 ? -21.146 1.746 0.547 1.00 94.56 250 VAL A N 1
ATOM 1912 C CA . VAL A 1 250 ? -20.246 1.325 -0.545 1.00 94.56 250 VAL A CA 1
ATOM 1913 C C . VAL A 1 250 ? -20.036 -0.194 -0.621 1.00 94.56 250 VAL A C 1
ATOM 1915 O O . VAL A 1 250 ? -19.778 -0.718 -1.701 1.00 94.56 250 VAL A O 1
ATOM 1918 N N . VAL A 1 251 ? -20.161 -0.900 0.506 1.00 93.12 251 VAL A N 1
ATOM 1919 C CA . VAL A 1 251 ? -20.022 -2.364 0.578 1.00 93.12 251 VAL A CA 1
ATOM 1920 C C . VAL A 1 251 ? -21.320 -3.040 0.146 1.00 93.12 251 VAL A C 1
ATOM 1922 O O . VAL A 1 251 ? -21.304 -3.971 -0.651 1.00 93.12 251 VAL A O 1
ATOM 1925 N N . ASP A 1 252 ? -22.443 -2.561 0.680 1.00 93.50 252 ASP A N 1
ATOM 1926 C CA . ASP A 1 252 ? -23.787 -3.022 0.346 1.00 93.50 252 ASP A CA 1
ATOM 1927 C C . ASP A 1 252 ? -24.755 -1.839 0.424 1.00 93.50 252 ASP A C 1
ATOM 1929 O O . ASP A 1 252 ? -25.035 -1.307 1.503 1.00 93.50 252 ASP A O 1
ATOM 1933 N N . LEU A 1 253 ? -25.280 -1.431 -0.732 1.00 95.31 253 LEU A N 1
ATOM 1934 C CA . LEU A 1 253 ? -26.224 -0.321 -0.839 1.00 95.31 253 LEU A CA 1
ATOM 1935 C C . LEU A 1 253 ? -27.588 -0.663 -0.231 1.00 95.31 253 LEU A C 1
ATOM 1937 O O . LEU A 1 253 ? -28.233 0.218 0.337 1.00 95.31 253 LEU A O 1
ATOM 1941 N N . ALA A 1 254 ? -28.031 -1.920 -0.335 1.00 96.00 254 ALA A N 1
ATOM 1942 C CA . ALA A 1 254 ? -29.326 -2.351 0.183 1.00 96.00 254 ALA A CA 1
ATOM 1943 C C . ALA A 1 254 ? -29.284 -2.478 1.711 1.00 96.00 254 ALA A C 1
ATOM 1945 O O . ALA A 1 254 ? -30.167 -1.967 2.401 1.00 96.00 254 ALA A O 1
ATOM 1946 N N . GLY A 1 255 ? -28.227 -3.100 2.238 1.00 95.44 255 GLY A N 1
ATOM 1947 C CA . GLY A 1 255 ? -27.951 -3.183 3.672 1.00 95.44 255 GLY A CA 1
ATOM 1948 C C . GLY A 1 255 ? -27.427 -1.883 4.286 1.0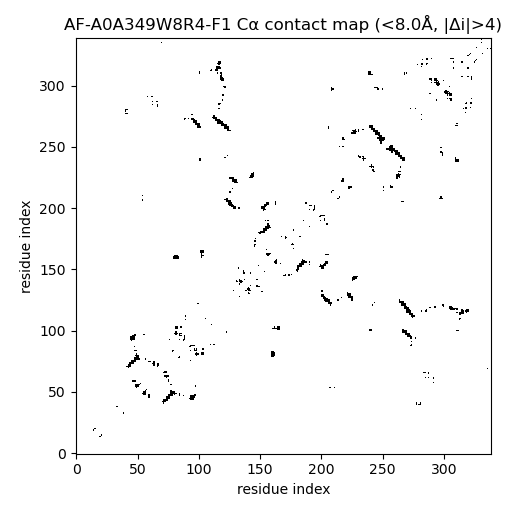0 95.44 255 GLY A C 1
ATOM 1949 O O . GLY A 1 255 ? -27.349 -1.777 5.510 1.00 95.44 255 GLY A O 1
ATOM 1950 N N . ASN A 1 256 ? -27.092 -0.885 3.460 1.00 95.56 256 ASN A N 1
ATOM 1951 C CA . ASN A 1 256 ? -26.476 0.374 3.865 1.00 95.56 256 ASN A CA 1
ATOM 1952 C C . ASN A 1 256 ? -25.213 0.139 4.717 1.00 95.56 256 ASN A C 1
ATOM 1954 O O . ASN A 1 256 ? -25.120 0.610 5.851 1.00 95.56 256 ASN A O 1
ATOM 1958 N N . VAL A 1 257 ? -24.258 -0.626 4.178 1.00 94.56 257 VAL A N 1
ATOM 1959 C CA . VAL A 1 257 ? -22.989 -0.984 4.831 1.00 94.56 257 VAL A CA 1
ATOM 1960 C C . VAL A 1 257 ? -21.823 -0.239 4.162 1.00 94.56 257 VAL A C 1
ATOM 1962 O O . VAL A 1 257 ? -21.628 -0.391 2.957 1.00 94.56 257 VAL A O 1
ATOM 1965 N N . PRO A 1 258 ? -21.019 0.547 4.904 1.00 95.19 258 PRO A N 1
ATOM 1966 C CA . PRO A 1 258 ? -21.231 0.957 6.294 1.00 95.19 258 PRO A CA 1
ATOM 1967 C C . PRO A 1 258 ? -22.434 1.908 6.440 1.00 95.19 258 PRO A C 1
ATOM 1969 O O . PRO A 1 258 ? -22.822 2.589 5.492 1.00 95.19 258 PRO A O 1
ATOM 1972 N N . ALA A 1 259 ? -23.004 1.989 7.648 1.00 94.44 259 ALA A N 1
ATOM 1973 C CA . ALA A 1 259 ? -24.217 2.777 7.920 1.00 94.44 259 ALA A CA 1
ATOM 1974 C C . ALA A 1 259 ? -24.027 4.301 7.814 1.00 94.44 259 ALA A C 1
ATOM 1976 O O . ALA A 1 259 ? -25.005 5.036 7.654 1.00 94.44 259 ALA A O 1
ATOM 1977 N N . ALA A 1 260 ? -22.780 4.759 7.900 1.00 95.75 260 ALA A N 1
ATOM 1978 C CA . ALA A 1 260 ? -22.341 6.137 7.742 1.00 95.75 260 ALA A CA 1
ATOM 1979 C C . ALA A 1 260 ? -20.949 6.141 7.099 1.00 95.75 260 ALA A C 1
ATOM 1981 O O . ALA A 1 260 ? -20.283 5.104 7.078 1.00 95.75 260 ALA A O 1
ATOM 1982 N N . ASP A 1 261 ? -20.517 7.304 6.622 1.00 97.62 261 ASP A N 1
ATOM 1983 C CA . ASP A 1 261 ? -19.145 7.496 6.167 1.00 97.62 261 ASP A CA 1
ATOM 1984 C C . ASP A 1 261 ? -18.169 7.188 7.311 1.00 97.62 261 ASP A C 1
ATOM 1986 O O . ASP A 1 261 ? -18.386 7.603 8.455 1.00 97.62 261 ASP A O 1
ATOM 1990 N N . VAL A 1 262 ? -17.100 6.450 7.009 1.00 97.88 262 VAL A N 1
ATOM 1991 C CA . VAL A 1 262 ? -16.049 6.116 7.980 1.00 97.88 262 VAL A CA 1
ATOM 1992 C C . VAL A 1 262 ? -14.738 6.703 7.502 1.00 97.88 262 VAL A C 1
ATOM 1994 O O . VAL A 1 262 ? -14.292 6.417 6.391 1.00 97.88 262 VAL A O 1
ATOM 1997 N N . ARG A 1 263 ? -14.105 7.526 8.334 1.00 98.12 263 ARG A N 1
ATOM 1998 C CA . ARG A 1 263 ? -12.843 8.162 7.981 1.00 98.12 263 ARG A CA 1
ATOM 1999 C C . ARG A 1 263 ? -11.684 7.266 8.374 1.00 98.12 263 ARG A C 1
ATOM 2001 O O . ARG A 1 263 ? -11.667 6.694 9.462 1.00 98.12 263 ARG A O 1
ATOM 2008 N N . LEU A 1 264 ? -10.707 7.152 7.488 1.00 97.56 264 LEU A N 1
ATOM 2009 C CA . LEU A 1 264 ? -9.553 6.282 7.650 1.00 97.56 264 LEU A CA 1
ATOM 2010 C C . LEU A 1 264 ? -8.283 7.029 7.251 1.00 97.56 264 LEU A C 1
ATOM 2012 O O . LEU A 1 264 ? -8.303 8.012 6.507 1.00 97.56 264 LEU A O 1
ATOM 2016 N N . VAL A 1 265 ? -7.160 6.520 7.735 1.00 95.81 265 VAL A N 1
ATOM 2017 C CA . VAL A 1 265 ? -5.844 6.850 7.194 1.00 95.81 265 VAL A CA 1
ATOM 2018 C C . VAL A 1 265 ? -5.411 5.710 6.289 1.00 95.81 265 VAL A C 1
ATOM 2020 O O . VAL A 1 265 ? -5.582 4.541 6.634 1.00 95.81 265 VAL A O 1
ATOM 2023 N N . ALA A 1 266 ? -4.872 6.041 5.124 1.00 94.75 266 ALA A N 1
ATOM 2024 C CA . ALA A 1 266 ? -4.341 5.059 4.199 1.00 94.75 266 ALA A CA 1
ATOM 2025 C C . ALA A 1 266 ? -2.902 5.396 3.854 1.00 94.75 266 ALA A C 1
ATOM 2027 O O . ALA A 1 266 ? -2.581 6.537 3.547 1.00 94.75 266 ALA A O 1
ATOM 2028 N N . SER A 1 267 ? -2.028 4.407 3.888 1.00 92.44 267 SER A N 1
ATOM 2029 C CA . SER A 1 267 ? -0.707 4.540 3.284 1.00 92.44 267 SER A CA 1
ATOM 2030 C C . SER A 1 267 ? -0.820 4.438 1.771 1.00 92.44 267 SER A C 1
ATOM 2032 O O . SER A 1 267 ? -1.716 3.771 1.257 1.00 92.44 267 SER A O 1
ATOM 2034 N N . THR A 1 268 ? 0.113 5.046 1.055 1.00 90.31 268 THR A N 1
ATOM 2035 C CA . THR A 1 268 ? 0.168 4.914 -0.403 1.00 90.31 268 THR A CA 1
ATOM 2036 C C . THR A 1 268 ? 1.194 3.859 -0.797 1.00 90.31 268 THR A C 1
ATOM 2038 O O . THR A 1 268 ? 2.324 3.900 -0.315 1.00 90.31 268 THR A O 1
ATOM 2041 N N . THR A 1 269 ? 0.825 2.915 -1.659 1.00 92.62 269 THR A N 1
ATOM 2042 C CA . THR A 1 269 ? 1.770 1.946 -2.228 1.00 92.62 269 THR A CA 1
ATOM 2043 C C . THR A 1 269 ? 2.415 2.544 -3.463 1.00 92.62 269 THR A C 1
ATOM 2045 O O . THR A 1 269 ? 1.711 2.909 -4.403 1.00 92.62 269 THR A O 1
ATOM 2048 N N . ALA A 1 270 ? 3.742 2.602 -3.495 1.00 94.25 270 ALA A N 1
ATOM 2049 C CA . ALA A 1 270 ? 4.507 2.970 -4.677 1.00 94.25 270 ALA A CA 1
ATOM 2050 C C . ALA A 1 270 ? 5.123 1.731 -5.337 1.00 94.25 270 ALA A C 1
ATOM 2052 O O . ALA A 1 270 ? 5.425 0.735 -4.674 1.00 94.25 270 ALA A O 1
ATOM 2053 N N . LEU A 1 271 ? 5.337 1.804 -6.651 1.00 97.12 271 LEU A N 1
ATOM 2054 C CA . LEU A 1 271 ? 6.230 0.878 -7.341 1.00 97.12 271 LEU A CA 1
ATOM 2055 C C . LEU A 1 271 ? 7.629 1.478 -7.335 1.00 97.12 271 LEU A C 1
ATOM 2057 O O . LEU A 1 271 ? 7.875 2.474 -8.008 1.00 97.12 271 LEU A O 1
ATOM 2061 N N . LEU A 1 272 ? 8.535 0.891 -6.565 1.00 97.25 272 LEU A N 1
ATOM 2062 C CA . LEU A 1 272 ? 9.920 1.334 -6.503 1.00 97.25 272 LEU A CA 1
ATOM 2063 C C . LEU A 1 272 ? 10.779 0.515 -7.457 1.00 97.25 272 LEU A C 1
ATOM 2065 O O . LEU A 1 272 ? 10.517 -0.668 -7.673 1.00 97.25 272 LEU A O 1
ATOM 2069 N N . ALA A 1 273 ? 11.814 1.141 -7.996 1.00 97.75 273 ALA A N 1
ATOM 2070 C CA . ALA A 1 273 ? 12.817 0.514 -8.838 1.00 97.75 273 ALA A CA 1
ATOM 2071 C C . ALA A 1 273 ? 14.219 0.885 -8.352 1.00 97.75 273 ALA A C 1
ATOM 2073 O O . ALA A 1 273 ? 14.427 1.974 -7.811 1.00 97.75 273 ALA A O 1
ATOM 2074 N N . ARG A 1 274 ? 15.194 0.001 -8.572 1.00 96.94 274 ARG A N 1
ATOM 2075 C CA . ARG A 1 274 ? 16.607 0.362 -8.381 1.00 96.94 274 ARG A CA 1
ATOM 2076 C C . ARG A 1 274 ? 17.046 1.357 -9.455 1.00 96.94 274 ARG A C 1
ATOM 2078 O O . ARG A 1 274 ? 16.644 1.207 -10.607 1.00 96.94 274 ARG A O 1
ATOM 2085 N N . GLU A 1 275 ? 17.943 2.277 -9.118 1.00 90.50 275 GLU A N 1
ATOM 2086 C CA . GLU A 1 275 ? 18.496 3.287 -10.039 1.00 90.50 275 GLU A CA 1
ATOM 2087 C C . GLU A 1 275 ? 19.156 2.658 -11.276 1.00 90.50 275 GLU A C 1
ATOM 2089 O O . GLU A 1 275 ? 19.052 3.174 -12.381 1.00 90.50 275 GLU A O 1
ATOM 2094 N N . GLY A 1 276 ? 19.784 1.488 -11.122 1.00 89.19 276 GLY A N 1
ATOM 2095 C CA . GLY A 1 276 ? 20.388 0.743 -12.233 1.00 89.19 276 GLY A CA 1
ATOM 2096 C C . GLY A 1 276 ? 19.397 -0.003 -13.138 1.00 89.19 276 GLY A C 1
ATOM 2097 O O . GLY A 1 276 ? 19.824 -0.737 -14.027 1.00 89.19 276 GLY A O 1
ATOM 2098 N N . THR A 1 277 ? 18.088 0.109 -12.901 1.00 94.00 277 THR A N 1
ATOM 2099 C CA . THR A 1 277 ? 17.071 -0.553 -13.729 1.00 94.00 277 THR A CA 1
ATOM 2100 C C . THR A 1 277 ? 16.956 0.160 -15.072 1.00 94.00 277 THR A C 1
ATOM 2102 O O . THR A 1 277 ? 16.835 1.379 -15.133 1.00 94.00 277 THR A O 1
ATOM 2105 N N . HIS A 1 278 ? 16.974 -0.604 -16.165 1.00 92.81 278 HIS A N 1
ATOM 2106 C CA . HIS A 1 278 ? 17.026 -0.036 -17.509 1.00 92.81 278 HIS A CA 1
ATOM 2107 C C . HIS A 1 278 ? 15.823 0.900 -17.797 1.00 92.81 278 HIS A C 1
ATOM 2109 O O . HIS A 1 278 ? 14.681 0.457 -17.643 1.00 92.81 278 HIS A O 1
ATOM 2115 N N . PRO A 1 279 ? 16.032 2.129 -18.316 1.00 92.25 279 PRO A N 1
ATOM 2116 C CA . PRO A 1 279 ? 14.971 3.118 -18.564 1.00 92.25 279 PRO A CA 1
ATOM 2117 C C . PRO A 1 279 ? 13.766 2.594 -19.355 1.00 92.25 279 PRO A C 1
ATOM 2119 O O . PRO A 1 279 ? 12.617 2.828 -18.993 1.00 92.25 279 PRO A O 1
ATOM 2122 N N . ALA A 1 280 ? 14.004 1.807 -20.407 1.00 90.25 280 ALA A N 1
ATOM 2123 C CA . ALA A 1 280 ? 12.919 1.201 -21.185 1.00 90.25 280 ALA A CA 1
ATOM 2124 C C . ALA A 1 280 ? 11.999 0.284 -20.348 1.00 90.25 280 ALA A C 1
ATOM 2126 O O . ALA A 1 280 ? 10.794 0.258 -20.587 1.00 90.25 280 ALA A O 1
ATOM 2127 N N . LEU A 1 281 ? 12.531 -0.426 -19.341 1.00 93.94 281 LEU A N 1
ATOM 2128 C CA . LEU A 1 281 ? 11.705 -1.201 -18.412 1.00 93.94 281 LEU A CA 1
ATOM 2129 C C . LEU A 1 281 ? 10.884 -0.266 -17.522 1.00 93.94 281 LEU A C 1
ATOM 2131 O O . LEU A 1 281 ? 9.683 -0.474 -17.387 1.00 93.94 281 LEU A O 1
ATOM 2135 N N . LEU A 1 282 ? 11.494 0.789 -16.971 1.00 95.44 282 LEU A N 1
ATOM 2136 C CA . LEU A 1 282 ? 10.786 1.776 -16.145 1.00 95.44 282 LEU A CA 1
ATOM 2137 C C . LEU A 1 282 ? 9.608 2.402 -16.902 1.00 95.44 282 LEU A C 1
ATOM 2139 O O . LEU A 1 282 ? 8.501 2.475 -16.371 1.00 95.44 282 LEU A O 1
ATOM 2143 N N . GLN A 1 283 ? 9.825 2.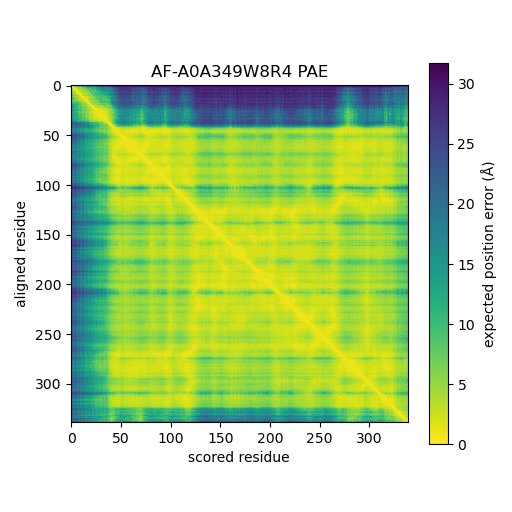765 -18.168 1.00 92.50 283 GLN A N 1
ATOM 2144 C CA . GLN A 1 283 ? 8.790 3.285 -19.058 1.00 92.50 283 GLN A CA 1
ATOM 2145 C C . GLN A 1 283 ? 7.650 2.273 -19.264 1.00 92.50 283 GLN A C 1
ATOM 2147 O O . GLN A 1 283 ? 6.484 2.636 -19.107 1.00 92.50 283 GLN A O 1
ATOM 2152 N N . LEU A 1 284 ? 7.964 1.008 -19.572 1.00 92.94 284 LEU A N 1
ATOM 2153 C CA . LEU A 1 284 ? 6.960 -0.048 -19.768 1.00 92.94 284 LEU A CA 1
ATOM 2154 C C . LEU A 1 284 ? 6.139 -0.321 -18.504 1.00 92.94 284 LEU A C 1
ATOM 2156 O O . LEU A 1 284 ? 4.915 -0.463 -18.576 1.00 92.94 284 LEU A O 1
ATOM 2160 N N . PHE A 1 285 ? 6.791 -0.370 -17.339 1.00 96.56 285 PHE A N 1
ATOM 2161 C CA . PHE A 1 285 ? 6.106 -0.522 -16.057 1.00 96.56 285 PHE A CA 1
ATOM 2162 C C . PHE A 1 285 ? 5.205 0.677 -15.763 1.00 96.56 285 PHE A C 1
ATOM 2164 O O . PHE A 1 285 ? 4.040 0.479 -15.423 1.00 96.56 285 PHE A O 1
ATOM 2171 N N . ALA A 1 286 ? 5.691 1.906 -15.949 1.00 95.50 286 ALA A N 1
ATOM 2172 C CA . ALA A 1 286 ? 4.905 3.114 -15.708 1.00 95.50 286 ALA A CA 1
ATOM 2173 C C . ALA A 1 286 ? 3.707 3.249 -16.667 1.00 95.50 286 ALA A C 1
ATOM 2175 O O . ALA A 1 286 ? 2.621 3.665 -16.262 1.00 95.50 286 ALA A O 1
ATOM 2176 N N . GLN A 1 287 ? 3.856 2.850 -17.932 1.00 93.00 287 GLN A N 1
ATOM 2177 C CA . GLN A 1 287 ? 2.747 2.797 -18.892 1.00 93.00 287 GLN A CA 1
ATOM 2178 C C . GLN A 1 287 ? 1.730 1.715 -18.524 1.00 93.00 287 GLN A C 1
ATOM 2180 O O . GLN A 1 287 ? 0.528 1.981 -18.481 1.00 93.00 287 GLN A O 1
ATOM 2185 N N . SER A 1 288 ? 2.203 0.514 -18.183 1.00 95.00 288 SER A N 1
ATOM 2186 C CA . SER A 1 288 ? 1.338 -0.578 -17.722 1.00 95.00 288 SER A CA 1
ATOM 2187 C C . SER A 1 288 ? 0.574 -0.187 -16.456 1.00 95.00 288 SER A C 1
ATOM 2189 O O . SER A 1 288 ? -0.611 -0.501 -16.323 1.00 95.00 288 SER A O 1
ATOM 2191 N N . ALA A 1 289 ? 1.211 0.567 -15.556 1.00 95.75 289 ALA A N 1
ATOM 2192 C CA . ALA A 1 289 ? 0.596 1.047 -14.329 1.00 95.75 289 ALA A CA 1
ATOM 2193 C C . ALA A 1 289 ? -0.661 1.891 -14.591 1.00 95.75 289 ALA A C 1
ATOM 2195 O O . ALA A 1 289 ? -1.642 1.744 -13.865 1.00 95.75 289 ALA A O 1
ATOM 2196 N N . GLN A 1 290 ? -0.689 2.704 -15.653 1.00 92.94 290 GLN A N 1
ATOM 2197 C CA . GLN A 1 290 ? -1.867 3.508 -16.011 1.00 92.94 290 GLN A CA 1
ATOM 2198 C C . GLN A 1 290 ? -3.099 2.655 -16.305 1.00 92.94 290 GLN A C 1
ATOM 2200 O O . GLN A 1 290 ? -4.191 2.952 -15.821 1.00 92.94 290 GLN A O 1
ATOM 2205 N N . GLY A 1 291 ? -2.929 1.568 -17.060 1.00 91.69 291 GLY A N 1
ATOM 2206 C CA . GLY A 1 291 ? -4.020 0.637 -17.347 1.00 91.69 291 GLY A CA 1
ATOM 2207 C C . GLY A 1 291 ? -4.406 -0.214 -16.135 1.00 91.69 291 GLY A C 1
ATOM 2208 O O . GLY A 1 291 ? -5.582 -0.512 -15.930 1.00 91.69 291 GLY A O 1
ATOM 2209 N N . LEU A 1 292 ? -3.428 -0.602 -15.313 1.00 94.31 292 LEU A N 1
ATOM 2210 C CA . LEU A 1 292 ? -3.650 -1.503 -14.181 1.00 94.31 292 LEU A CA 1
ATOM 2211 C C . LEU A 1 292 ? -4.261 -0.813 -12.955 1.00 94.31 292 LEU A C 1
ATOM 2213 O O . LEU A 1 292 ? -5.037 -1.461 -12.244 1.00 94.31 292 LEU A O 1
ATOM 2217 N N . HIS A 1 293 ? -3.944 0.468 -12.743 1.00 94.50 293 HIS A N 1
ATOM 2218 C CA . HIS A 1 293 ? -4.293 1.237 -11.544 1.00 94.50 293 HIS A CA 1
ATOM 2219 C C . HIS A 1 293 ? -5.205 2.451 -11.805 1.00 94.50 293 HIS A C 1
ATOM 2221 O O . HIS A 1 293 ? -5.677 3.067 -10.855 1.00 94.50 293 HIS A O 1
ATOM 2227 N N . GLY A 1 294 ? -5.525 2.773 -13.065 1.00 93.56 294 GLY A N 1
ATOM 2228 C CA . GLY A 1 294 ? -6.389 3.908 -13.426 1.00 93.56 294 GLY A CA 1
ATOM 2229 C C . GLY A 1 294 ? -7.893 3.715 -13.207 1.00 93.56 294 GLY A C 1
ATOM 2230 O O . GLY A 1 294 ? -8.669 4.644 -13.452 1.00 93.56 294 GLY A O 1
ATOM 2231 N N . GLY A 1 295 ? -8.328 2.531 -12.770 1.00 92.75 295 GLY A N 1
ATOM 2232 C CA . GLY A 1 295 ? -9.731 2.249 -12.456 1.00 92.75 295 GLY A CA 1
ATOM 2233 C C . GLY A 1 295 ? -10.219 3.010 -11.220 1.00 92.75 295 GLY A C 1
ATOM 2234 O O . GLY A 1 295 ? -9.435 3.331 -10.334 1.00 92.75 295 GLY A O 1
ATOM 2235 N N . ALA A 1 296 ? -11.520 3.298 -11.154 1.00 92.19 296 ALA A N 1
ATOM 2236 C CA . ALA A 1 296 ? -12.137 3.788 -9.921 1.00 92.19 296 ALA A CA 1
ATOM 2237 C C . ALA A 1 296 ? -12.285 2.644 -8.904 1.00 92.19 296 ALA A C 1
ATOM 2239 O O . ALA A 1 296 ? -12.474 1.495 -9.302 1.00 92.19 296 ALA A O 1
ATOM 2240 N N . GLY A 1 297 ? -12.247 2.979 -7.618 1.00 91.31 297 GLY A N 1
ATOM 2241 C CA . GLY A 1 297 ? -12.447 2.051 -6.506 1.00 91.31 297 GLY A CA 1
ATOM 2242 C C . GLY A 1 297 ? -13.123 2.746 -5.327 1.00 91.31 297 GLY A C 1
ATOM 2243 O O . GLY A 1 297 ? -13.563 3.892 -5.429 1.00 91.31 297 GLY A O 1
ATOM 2244 N N . TRP A 1 298 ? -13.196 2.073 -4.180 1.00 92.56 298 TRP A N 1
ATOM 2245 C CA . TRP A 1 298 ? -13.879 2.617 -2.994 1.00 92.56 298 TRP A CA 1
ATOM 2246 C C . TRP A 1 298 ? -13.266 3.910 -2.440 1.00 92.56 298 TRP A C 1
ATOM 2248 O O . TRP A 1 298 ? -13.980 4.711 -1.840 1.00 92.56 298 TRP A O 1
ATOM 2258 N N . PHE A 1 299 ? -11.961 4.116 -2.635 1.00 92.81 299 PHE A N 1
ATOM 2259 C CA . PHE A 1 299 ? -11.224 5.259 -2.082 1.00 92.81 299 PHE A CA 1
ATOM 2260 C C . PHE A 1 299 ? -10.542 6.127 -3.139 1.00 92.81 299 PHE A C 1
ATOM 2262 O O . PHE A 1 299 ? -9.834 7.064 -2.782 1.00 92.81 299 PHE A O 1
ATOM 2269 N N . ASN A 1 300 ? -10.734 5.827 -4.423 1.00 91.69 300 ASN A N 1
ATOM 2270 C CA . ASN A 1 300 ? -10.104 6.572 -5.501 1.00 91.69 300 ASN A CA 1
ATOM 2271 C C . ASN A 1 300 ? -11.043 6.728 -6.697 1.00 91.69 300 ASN A C 1
ATOM 2273 O O . ASN A 1 300 ? -11.826 5.840 -7.042 1.00 91.69 300 ASN A O 1
ATOM 2277 N N . ARG A 1 301 ? -10.940 7.869 -7.369 1.00 92.44 301 ARG A N 1
ATOM 2278 C CA . ARG A 1 301 ? -11.653 8.138 -8.618 1.00 92.44 301 ARG A CA 1
ATOM 2279 C C . ARG A 1 301 ? -10.897 7.544 -9.805 1.00 92.44 301 ARG A C 1
ATOM 2281 O O . ARG A 1 301 ? -9.717 7.202 -9.723 1.00 92.44 301 ARG A O 1
ATOM 2288 N N . ALA A 1 302 ? -11.591 7.444 -10.937 1.00 93.94 302 ALA A N 1
ATOM 2289 C CA . ALA A 1 302 ? -10.964 7.047 -12.190 1.00 93.94 302 ALA A CA 1
ATOM 2290 C C . ALA A 1 302 ? -9.812 8.003 -12.539 1.00 93.94 302 ALA A C 1
ATOM 2292 O O . ALA A 1 302 ? -9.975 9.223 -12.467 1.00 93.94 302 ALA A O 1
ATOM 2293 N N . ARG A 1 303 ? -8.678 7.431 -12.958 1.00 91.94 303 ARG A N 1
ATOM 2294 C CA . ARG A 1 303 ? -7.423 8.126 -13.302 1.00 91.94 303 ARG A CA 1
ATOM 2295 C C . ARG A 1 303 ? -6.792 8.920 -12.155 1.00 91.94 303 ARG A C 1
ATOM 2297 O O . ARG A 1 303 ? -6.036 9.855 -12.398 1.00 91.94 303 ARG A O 1
ATOM 2304 N N . GLU A 1 304 ? -7.113 8.580 -10.910 1.00 93.19 304 GLU A N 1
ATOM 2305 C CA . GLU A 1 304 ? -6.418 9.150 -9.753 1.00 93.19 304 GLU A CA 1
ATOM 2306 C C . GLU A 1 304 ? -5.035 8.521 -9.537 1.00 93.19 304 GLU A C 1
ATOM 2308 O O . GLU A 1 304 ? -4.128 9.203 -9.063 1.00 93.19 304 GLU A O 1
ATOM 2313 N N . PHE A 1 305 ? -4.875 7.256 -9.935 1.00 94.12 305 PHE A N 1
ATOM 2314 C CA . PHE A 1 305 ? -3.613 6.525 -9.936 1.00 94.12 305 PHE A CA 1
ATOM 2315 C C . PHE A 1 305 ? -3.273 6.001 -11.344 1.00 94.12 305 PHE A C 1
ATOM 2317 O O . PHE A 1 305 ? -4.182 5.821 -12.157 1.00 94.12 305 PHE A O 1
ATOM 2324 N N . PRO A 1 306 ? -1.992 5.728 -11.653 1.00 95.06 306 PRO A N 1
ATOM 2325 C CA . PRO A 1 306 ? -0.812 6.070 -10.862 1.00 95.06 306 PRO A CA 1
ATOM 2326 C C . PRO A 1 306 ? -0.616 7.592 -10.741 1.00 95.06 306 PRO A C 1
ATOM 2328 O O . PRO A 1 306 ? -1.148 8.359 -11.538 1.00 95.06 306 PRO A O 1
ATOM 2331 N N . SER A 1 307 ? 0.105 8.037 -9.712 1.00 93.88 307 SER A N 1
ATOM 2332 C CA . SER A 1 307 ? 0.243 9.457 -9.362 1.00 93.88 307 SER A CA 1
ATOM 2333 C C . SER A 1 307 ? 1.652 9.803 -8.885 1.00 93.88 307 SER A C 1
ATOM 2335 O O . SER A 1 307 ? 2.276 9.063 -8.124 1.00 93.88 307 SER A O 1
ATOM 2337 N N . THR A 1 308 ? 2.134 10.988 -9.261 1.00 92.06 308 THR A N 1
ATOM 2338 C CA . THR A 1 308 ? 3.397 11.551 -8.755 1.00 92.06 308 THR A CA 1
ATOM 2339 C C . THR A 1 308 ? 3.248 12.246 -7.396 1.00 92.06 308 THR A C 1
ATOM 2341 O O . THR A 1 308 ? 4.235 12.686 -6.807 1.00 92.06 308 THR A O 1
ATOM 2344 N N . ARG A 1 309 ? 2.036 12.290 -6.827 1.00 85.94 309 ARG A N 1
ATOM 2345 C CA . ARG A 1 309 ? 1.773 12.813 -5.473 1.00 85.94 309 ARG A CA 1
ATOM 2346 C C . ARG A 1 309 ? 2.026 11.763 -4.383 1.00 85.94 309 ARG A C 1
ATOM 2348 O O . ARG A 1 309 ? 1.863 10.569 -4.624 1.00 85.94 309 ARG A O 1
ATOM 2355 N N . HIS A 1 310 ? 2.343 12.241 -3.175 1.00 79.12 310 HIS A N 1
ATOM 2356 C CA . HIS A 1 310 ? 2.547 11.436 -1.956 1.00 79.12 310 HIS A CA 1
ATOM 2357 C C . HIS A 1 310 ? 3.653 10.369 -2.080 1.00 79.12 310 HIS A C 1
ATOM 2359 O O . HIS A 1 310 ? 3.532 9.275 -1.537 1.00 79.12 310 HIS A O 1
ATOM 2365 N N . ASN A 1 311 ? 4.730 10.689 -2.806 1.00 82.50 311 ASN A N 1
ATOM 2366 C CA . ASN A 1 311 ? 5.901 9.823 -2.942 1.00 82.50 311 ASN A CA 1
ATOM 2367 C C . ASN A 1 311 ? 6.965 10.181 -1.899 1.00 82.50 311 ASN A C 1
ATOM 2369 O O . ASN A 1 311 ? 7.269 11.357 -1.706 1.00 82.50 311 ASN A O 1
ATOM 2373 N N . GLU A 1 312 ? 7.553 9.167 -1.264 1.00 88.00 312 GLU A N 1
ATOM 2374 C CA . GLU A 1 312 ? 8.662 9.349 -0.313 1.00 88.00 312 GLU A CA 1
ATOM 2375 C C . GLU A 1 312 ? 10.040 9.398 -1.004 1.00 88.00 312 GLU A C 1
ATOM 2377 O O . GLU A 1 312 ? 11.004 9.903 -0.433 1.00 88.00 312 GLU A O 1
ATOM 2382 N N . LEU A 1 313 ? 10.126 8.910 -2.247 1.00 91.94 313 LEU A N 1
ATOM 2383 C CA . LEU A 1 313 ? 11.336 8.886 -3.073 1.00 91.94 313 LEU A CA 1
ATOM 2384 C C . LEU A 1 313 ? 11.143 9.678 -4.369 1.00 91.94 313 LEU A C 1
ATOM 2386 O O . LEU A 1 313 ? 10.020 9.850 -4.850 1.00 91.94 313 LEU A O 1
ATOM 2390 N N . THR A 1 314 ? 12.255 10.120 -4.958 1.00 93.56 314 THR A N 1
ATOM 2391 C CA . THR A 1 314 ? 12.274 10.842 -6.236 1.00 93.56 314 THR A CA 1
ATOM 2392 C C . THR A 1 314 ? 11.627 10.012 -7.343 1.00 93.56 314 THR A C 1
ATOM 2394 O O . THR A 1 314 ? 11.921 8.823 -7.497 1.00 93.56 314 THR A O 1
ATOM 2397 N N . ILE A 1 315 ? 10.750 10.645 -8.124 1.00 95.81 315 ILE A N 1
ATOM 2398 C CA . ILE A 1 315 ? 10.093 10.015 -9.271 1.00 95.81 315 ILE A CA 1
ATOM 2399 C C . ILE A 1 315 ? 11.098 9.817 -10.411 1.00 95.81 315 ILE A C 1
ATOM 2401 O O . ILE A 1 315 ? 11.850 10.734 -10.741 1.00 95.81 315 ILE A O 1
ATOM 2405 N N . ALA A 1 316 ? 11.096 8.632 -11.023 1.00 96.50 316 ALA A N 1
ATOM 2406 C CA . ALA A 1 316 ? 11.871 8.369 -12.231 1.00 96.50 316 ALA A CA 1
ATOM 2407 C C . ALA A 1 316 ? 11.349 9.226 -13.404 1.00 96.50 316 ALA A C 1
ATOM 2409 O O . ALA A 1 316 ? 10.129 9.290 -13.596 1.00 96.50 316 ALA A O 1
ATOM 2410 N N . PRO A 1 317 ? 12.216 9.838 -14.231 1.00 94.94 317 PRO A N 1
ATOM 2411 C CA . PRO A 1 317 ? 11.786 10.656 -15.369 1.00 94.94 317 PRO A CA 1
ATOM 2412 C C . PRO A 1 317 ? 10.831 9.935 -16.335 1.00 94.94 317 PRO A C 1
ATOM 2414 O O . PRO A 1 317 ? 9.927 10.548 -16.899 1.00 94.94 317 PRO A O 1
ATOM 2417 N N . GLU A 1 318 ? 11.007 8.627 -16.517 1.00 94.38 318 GLU A N 1
ATOM 2418 C CA . GLU A 1 318 ? 10.152 7.774 -17.346 1.00 94.38 318 GLU A CA 1
ATOM 2419 C C . GLU A 1 318 ? 8.734 7.676 -16.780 1.00 94.38 318 GLU A C 1
ATOM 2421 O O . GLU A 1 318 ? 7.754 7.735 -17.524 1.00 94.38 318 GLU A O 1
ATOM 2426 N N . ALA A 1 319 ? 8.619 7.566 -15.456 1.00 95.19 319 ALA A N 1
ATOM 2427 C CA . ALA A 1 319 ? 7.331 7.528 -14.783 1.00 95.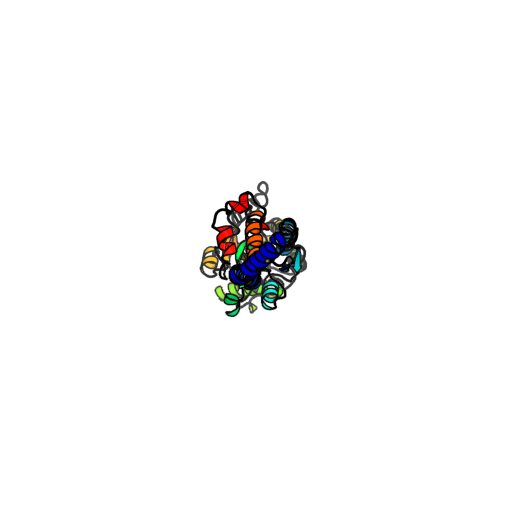19 319 ALA A CA 1
ATOM 2428 C C . ALA A 1 319 ? 6.645 8.890 -14.784 1.00 95.19 319 ALA A C 1
ATOM 2430 O O . ALA A 1 319 ? 5.452 8.956 -15.066 1.00 95.19 319 ALA A O 1
ATOM 2431 N N . ASP A 1 320 ? 7.390 9.969 -14.534 1.00 95.19 320 ASP A N 1
ATOM 2432 C CA . ASP A 1 320 ? 6.844 11.325 -14.605 1.00 95.19 320 ASP A CA 1
ATOM 2433 C C . ASP A 1 320 ? 6.265 11.609 -15.996 1.00 95.19 320 ASP A C 1
ATOM 2435 O O . ASP A 1 320 ? 5.103 11.995 -16.116 1.00 95.19 320 ASP A O 1
ATOM 2439 N N . ARG A 1 321 ? 7.021 11.280 -17.053 1.00 93.25 321 ARG A N 1
ATOM 2440 C CA . ARG A 1 321 ? 6.560 11.387 -18.441 1.00 93.25 321 ARG A CA 1
ATOM 2441 C C . ARG A 1 321 ? 5.336 10.521 -18.702 1.00 93.25 321 ARG A C 1
ATOM 2443 O O . ARG A 1 321 ? 4.364 10.994 -19.275 1.00 93.25 321 ARG A O 1
ATOM 2450 N N . ALA A 1 322 ? 5.363 9.251 -18.300 1.00 91.62 322 ALA A N 1
ATOM 2451 C CA . ALA A 1 322 ? 4.235 8.357 -18.528 1.00 91.62 322 ALA A CA 1
ATOM 2452 C C . ALA A 1 322 ? 2.953 8.879 -17.856 1.00 91.62 322 ALA A C 1
ATOM 2454 O O . ALA A 1 322 ? 1.893 8.821 -18.469 1.00 91.62 322 ALA A O 1
ATOM 2455 N N . ILE A 1 323 ? 3.045 9.387 -16.625 1.00 92.12 323 ILE A N 1
ATOM 2456 C CA . ILE A 1 323 ? 1.889 9.819 -15.827 1.00 92.12 323 ILE A CA 1
ATOM 2457 C C . ILE A 1 323 ? 1.376 11.197 -16.265 1.00 92.12 323 ILE A C 1
ATOM 2459 O O . ILE A 1 323 ? 0.164 11.402 -16.338 1.00 92.12 323 ILE A O 1
ATOM 2463 N N . ASN A 1 324 ? 2.278 12.145 -16.529 1.00 92.75 324 ASN A N 1
ATOM 2464 C CA . ASN A 1 324 ? 1.931 13.558 -16.691 1.00 92.75 324 ASN A CA 1
ATOM 2465 C C . ASN A 1 324 ? 1.943 14.044 -18.148 1.00 92.75 324 ASN A C 1
ATOM 2467 O O . ASN A 1 324 ? 1.349 15.086 -18.435 1.00 92.75 324 ASN A O 1
ATOM 2471 N N . GLU A 1 325 ? 2.567 13.314 -19.077 1.00 90.31 325 GLU A N 1
ATOM 2472 C CA . GLU A 1 325 ? 2.649 13.702 -20.488 1.00 90.31 325 GLU A CA 1
ATOM 2473 C C . GLU A 1 325 ? 1.764 12.828 -21.396 1.00 90.31 325 GLU A C 1
ATOM 2475 O O . GLU A 1 325 ? 1.512 11.652 -21.122 1.00 90.31 325 GLU A O 1
ATOM 2480 N N . PRO A 1 326 ? 1.268 13.375 -22.523 1.00 83.62 326 PRO A N 1
ATOM 2481 C CA . PRO A 1 326 ? 0.542 12.580 -23.502 1.00 83.62 326 PRO A CA 1
ATOM 2482 C C . PRO A 1 326 ? 1.454 11.540 -24.161 1.00 83.62 326 PRO A C 1
ATOM 2484 O O . PRO A 1 326 ? 2.614 11.813 -24.464 1.00 83.62 326 PRO A O 1
ATOM 2487 N N . VAL A 1 327 ? 0.884 10.377 -24.498 1.00 80.50 327 VAL A N 1
ATOM 2488 C CA . VAL A 1 327 ? 1.608 9.310 -25.209 1.00 80.50 327 VAL A CA 1
ATOM 2489 C C . VAL A 1 327 ? 2.275 9.871 -26.479 1.00 80.50 327 VAL A C 1
ATOM 2491 O O . VAL A 1 327 ? 1.555 10.467 -27.307 1.00 80.50 327 VAL A O 1
ATOM 2494 N N . PRO A 1 328 ? 3.601 9.671 -26.654 1.00 81.56 328 PRO A N 1
ATOM 2495 C CA . PRO A 1 328 ? 4.347 10.119 -27.827 1.00 81.56 328 PRO A CA 1
ATOM 2496 C C . PRO A 1 328 ? 3.710 9.647 -29.134 1.00 81.56 328 PRO A C 1
ATOM 2498 O O . PRO A 1 328 ? 3.186 8.538 -29.212 1.00 81.56 328 PRO A O 1
ATOM 2501 N N . LEU A 1 329 ? 3.764 10.475 -30.183 1.00 82.62 329 LEU A N 1
ATOM 2502 C CA . LEU A 1 329 ? 3.079 10.193 -31.452 1.00 82.62 329 LEU A CA 1
ATOM 2503 C C . LEU A 1 329 ? 3.485 8.851 -32.070 1.00 82.62 329 LEU A C 1
ATOM 2505 O O . LEU A 1 329 ? 2.613 8.126 -32.540 1.00 82.62 329 LEU A O 1
ATOM 2509 N N . LEU A 1 330 ? 4.775 8.509 -32.048 1.00 79.75 330 LEU A N 1
ATOM 2510 C CA . LEU A 1 330 ? 5.269 7.255 -32.619 1.00 79.75 330 LEU A CA 1
ATOM 2511 C C . LEU A 1 330 ? 4.722 6.035 -31.866 1.00 79.75 330 LEU A C 1
ATOM 2513 O O . LEU A 1 330 ? 4.260 5.096 -32.506 1.00 79.75 330 LEU A O 1
ATOM 2517 N N . GLN A 1 331 ? 4.631 6.099 -30.534 1.00 80.75 331 GLN A N 1
ATOM 2518 C CA . GLN A 1 331 ? 4.092 5.016 -29.695 1.00 80.75 331 GLN A CA 1
ATOM 2519 C C . GLN A 1 331 ? 2.589 4.774 -29.901 1.00 80.75 331 GLN A C 1
ATOM 2521 O O . GLN A 1 331 ? 2.058 3.763 -29.457 1.00 80.75 331 GLN A O 1
ATOM 2526 N N . ARG A 1 332 ? 1.881 5.678 -30.591 1.00 78.00 332 ARG A N 1
ATOM 2527 C CA . ARG A 1 332 ? 0.470 5.468 -30.960 1.00 78.00 332 ARG A CA 1
ATOM 2528 C C . ARG A 1 332 ? 0.298 4.549 -32.165 1.00 78.00 332 ARG A C 1
ATOM 2530 O O . ARG A 1 332 ? -0.787 4.005 -32.346 1.00 78.00 332 ARG A O 1
ATOM 2537 N N . TYR A 1 333 ? 1.325 4.428 -33.004 1.00 78.12 333 TYR A N 1
ATOM 2538 C CA . TYR A 1 333 ? 1.242 3.737 -34.295 1.00 78.12 333 TYR A CA 1
ATOM 2539 C C . TYR A 1 333 ? 2.287 2.635 -34.463 1.00 78.12 333 TYR A C 1
ATOM 2541 O O . TYR A 1 333 ? 2.126 1.777 -35.329 1.00 78.12 333 TYR A O 1
ATOM 2549 N N . LEU A 1 334 ? 3.350 2.658 -33.662 1.00 75.25 334 LEU A N 1
ATOM 2550 C CA . LEU A 1 334 ? 4.436 1.693 -33.697 1.00 75.25 334 LEU A CA 1
ATOM 2551 C C . LEU A 1 334 ? 4.487 0.904 -32.377 1.00 75.25 334 LEU A C 1
ATOM 2553 O O . LEU A 1 334 ? 4.196 1.470 -31.322 1.00 75.25 334 LEU A O 1
ATOM 2557 N N . PRO A 1 335 ? 4.871 -0.388 -32.423 1.00 72.75 335 PRO A N 1
ATOM 2558 C CA . PRO A 1 335 ? 5.236 -1.155 -31.234 1.00 72.75 335 PRO A CA 1
ATOM 2559 C C . PRO A 1 335 ? 6.265 -0.403 -30.388 1.00 72.75 335 PRO A C 1
ATOM 2561 O O . PRO A 1 335 ? 7.097 0.308 -30.952 1.00 72.75 335 PRO A O 1
ATOM 2564 N N . PHE A 1 336 ? 6.269 -0.625 -29.069 1.00 76.69 336 PHE A N 1
ATOM 2565 C CA . PHE A 1 336 ? 7.174 0.053 -28.131 1.00 76.69 336 PHE A CA 1
ATOM 2566 C C . PHE A 1 336 ? 8.642 0.040 -28.595 1.00 76.69 336 PHE A C 1
ATOM 2568 O O . PHE A 1 336 ? 9.349 1.031 -28.477 1.00 76.69 336 PHE A O 1
ATOM 2575 N N . TRP A 1 337 ? 9.078 -1.062 -29.205 1.00 72.81 337 TRP A N 1
ATOM 2576 C CA . TRP A 1 337 ? 10.447 -1.254 -29.692 1.00 72.81 337 TRP A CA 1
ATOM 2577 C C . TRP A 1 337 ? 10.829 -0.458 -30.943 1.00 72.81 337 TRP A C 1
ATOM 2579 O O . TRP A 1 337 ? 12.009 -0.374 -31.275 1.00 72.81 337 TRP A O 1
ATOM 2589 N N . LEU A 1 338 ? 9.848 0.071 -31.668 1.00 66.00 338 LEU A N 1
ATOM 2590 C CA . LEU A 1 338 ? 10.043 0.823 -32.908 1.00 66.00 338 LEU A CA 1
ATOM 2591 C C . LEU A 1 338 ? 9.774 2.326 -32.733 1.00 66.00 338 LEU A C 1
ATOM 2593 O O . LEU A 1 338 ? 9.966 3.076 -33.691 1.00 66.00 338 LEU A O 1
ATOM 2597 N N . ALA A 1 339 ? 9.301 2.743 -31.556 1.00 59.22 339 ALA A N 1
ATOM 2598 C CA . ALA A 1 339 ? 8.729 4.056 -31.282 1.00 59.22 339 ALA A CA 1
ATOM 2599 C C . ALA A 1 339 ? 9.606 4.917 -30.368 1.00 59.22 339 ALA A C 1
ATOM 2601 O O . ALA A 1 339 ? 9.695 6.132 -30.655 1.00 59.22 339 ALA A O 1
#

Sequence (339 aa):
MPQVFRNSLLSLRDMIVSAGPLALLPVLLLALAYWWLQPTPPKTVVLATGPAQSAYEAFGKRYQQALAAEGIAVHLLPSEGSLANLQLLREGRADLAFVQGGTAVLQPEDHEQLRSLGSLFVEPLWLFYREKAARRVAPSGRLDALPQLQGLHVNVGTEGSGVPTLMDKLLDANHLDAKALQLSRLEQTPATVAFLAGDIDVLVFASAPESPMVQMLLQTPGVRLMDFAQHEAYGRRFPFLTPVTLPRGVVDLAGNVPAADVRLVASTTALLAREGTHPALLQLFAQSAQGLHGGAGWFNRAREFPSTRHNELTIAPEADRAINEPVPLLQRYLPFWLA

Radius of gyration: 27.12 Å; Cα contacts (8 Å, |Δi|>4): 645; chains: 1; bounding box: 72×33×100 Å

Nearest PDB structures (foldseek):
  3qsl-assembly1_A  TM=6.951E-01  e=7.952E-10  Bordetella bronchiseptica
  4h67-assembly4_G  TM=6.683E-01  e=3.524E-10  Saccharomyces cerevisiae
  3ix1-assembly1_A  TM=7.163E-01  e=4.048E-09  Halalkalibacterium halodurans C-125
  4h6d-assembly4_E  TM=6.775E-01  e=1.397E-09  Saccharomyces cerevisiae
  4q5t-assembly1_A  TM=5.341E-01  e=1.754E-06  Streptococcus mutans UA159

Foldseek 3Di:
DPDVVVVVVVVVVVCCVVCVVVVVVVVVVVVVCCVVLVPDADLEFEEEFAAPPAPRVVVQVLLQVLCVVLSHHYHYDYFHAQQRQVVCQVVVVGQKYKHWPQLYDDDPVCQVFKAFLFFQDWWFWWKKFFLVQLCVQPVVSAAQAPVSQFAFAEEQEASRHSSVSNVVVRCVVVVHDPVSHNYDHDHPVVLVVCRVVPNGGIYTDTGDCPRPSNLCQLPDPRMDTHAHPCQVVCVVVGLQKDKWKQAFCQSHVVVRGVVHIGITIIGTITIMGTPPRNLLVSLSSLLSSLVSRQPDDRTGHGLPPRDPGSDPYHHDPSSCCNNPHDDDPCVVPDRSSVD

Solvent-accessible surface area (backbone atoms only — not comparable to full-atom values): 17737 Å² total; per-residue (Å²): 142,64,64,69,64,52,50,52,53,50,52,50,49,52,46,46,68,65,47,37,65,66,57,46,48,60,53,50,50,50,50,50,47,48,64,73,63,52,81,72,67,76,51,62,47,34,36,24,24,16,38,88,94,32,68,43,37,58,49,45,54,53,51,30,58,59,37,43,77,75,64,29,48,54,44,76,39,76,36,58,16,26,32,43,20,54,50,32,41,76,72,66,74,18,45,30,22,45,33,44,37,60,24,55,86,84,51,82,63,45,67,70,47,35,27,21,48,24,23,41,50,65,27,41,56,44,43,36,32,32,38,77,52,32,42,77,70,26,89,83,35,61,59,49,55,77,76,63,46,55,73,35,34,36,31,33,29,32,80,37,46,8,39,43,53,36,48,51,56,55,32,54,75,70,74,41,62,70,83,50,32,46,76,44,58,42,50,72,66,65,37,50,53,37,38,76,71,69,78,31,36,29,47,37,46,67,44,57,78,85,37,71,66,51,56,49,49,74,69,36,87,62,46,43,74,49,30,34,79,56,19,63,58,48,24,73,75,34,69,31,32,44,55,42,54,46,50,51,18,71,82,31,67,89,80,31,29,46,84,50,68,38,34,28,42,14,26,30,28,26,40,35,32,36,60,87,50,54,64,69,56,47,33,52,52,26,49,51,36,41,76,74,31,21,59,59,56,81,78,44,53,66,63,59,20,42,26,85,61,66,58,96,47,57,66,33,70,46,17,50,44,49,68,76,44,78,82,54,75,49,54,76,80,34,60,79,92,77,76